Protein AF-A0A7S2PSX0-F1 (afdb_monomer_lite)

Organism: NCBI:txid267567

pLDDT: mean 71.39, std 19.43, range [39.91, 98.0]

Secondary structure (DSSP, 8-state):
---GGGTTTTB-TTSPBPPHHHHHHHHHHHTB-TTT--B-EEE--STT-PEEEP-BTTTEETTEETTT-HHHHHHHHHHHTTTTT---------------------------------------------------STTS-S--TTSHHHHHHHHHHHHHHHHT------S--------------HHHHHHHHHHT-TT--HHHHHHHHHH-TTGGGG-TTSTT-

Sequence (225 aa):
MVNMDSVGADIDASGKVLSKEELILRRERAGRCVTCGVKCYEKTFTLFNKRVPLTVPGQVLNGICLRCHPEEQLAASVTTELSDSSNNTSTRSISVGKMMAQKLKFSKKKSETAPCSEESDEPRGSSSSITDHSTSYLRRMTPRPSSLTEDLKDAANIMQRLENYQIDDEHHSKCTDEVNDTAISTSEKDALQALNQQDLSYADIVNIMAKNPQLAVMNEGLYAL

Foldseek 3Di:
DPPPVPPPLQADPVRDGDDLVRQQVVLVVQLADSPPRHRQWDQDPDPVRDTFGDDDPPAYHRSRGCVVVVVVVVVVVVVVVVPPPDDDDDDDDDDDDDDDDDDDDDDDDDDDDDDDDDDDDDDDDDDDDDDPPDPPPPPPPDPDCVCVVVVVVVVVVVVVVVVVPPDPPDDDDDDDDDPPPVPQDPLNVVLVVVVPDPPDDPVNVVVSCVVPVVVVPPVPVVVPD

Structure (mmCIF, N/CA/C/O backbone):
data_AF-A0A7S2PSX0-F1
#
_entry.id   AF-A0A7S2PSX0-F1
#
loop_
_atom_site.group_PDB
_atom_site.id
_atom_site.type_symbol
_atom_site.label_atom_id
_atom_site.label_alt_id
_atom_site.label_comp_id
_atom_site.label_asym_id
_atom_site.label_entity_id
_atom_site.label_seq_id
_atom_site.pdbx_PDB_ins_code
_atom_site.Cartn_x
_atom_site.Cartn_y
_atom_site.Cartn_z
_atom_site.occupancy
_atom_site.B_iso_or_equiv
_atom_site.auth_seq_id
_atom_site.auth_comp_id
_atom_site.auth_asym_id
_atom_site.auth_atom_id
_atom_site.pdbx_PDB_model_num
ATOM 1 N N . MET A 1 1 ? -17.832 -19.394 6.877 1.00 45.00 1 MET A N 1
ATOM 2 C CA . MET A 1 1 ? -17.324 -19.263 5.494 1.00 45.00 1 MET A CA 1
ATOM 3 C C . MET A 1 1 ? -15.906 -18.735 5.572 1.00 45.00 1 MET A C 1
ATOM 5 O O . MET A 1 1 ? -15.704 -17.665 6.130 1.00 45.00 1 MET A O 1
ATOM 9 N N . VAL A 1 2 ? -14.930 -19.521 5.126 1.00 45.62 2 VAL A N 1
ATOM 10 C CA . VAL A 1 2 ? -13.530 -19.089 5.039 1.00 45.62 2 VAL A CA 1
ATOM 11 C C . VAL A 1 2 ? -13.379 -18.458 3.656 1.00 45.62 2 VAL A C 1
ATOM 13 O O . VAL A 1 2 ? -13.609 -19.146 2.666 1.00 45.62 2 VAL A O 1
ATOM 16 N N . ASN A 1 3 ? -13.087 -17.158 3.571 1.00 53.50 3 ASN A N 1
ATOM 17 C CA . ASN A 1 3 ? -12.838 -16.513 2.278 1.00 53.50 3 ASN A CA 1
ATOM 18 C C . ASN A 1 3 ? -11.572 -17.130 1.667 1.00 53.50 3 ASN A C 1
ATOM 20 O O . ASN A 1 3 ? -10.477 -16.927 2.192 1.00 53.50 3 ASN A O 1
ATOM 24 N N . MET A 1 4 ? -11.723 -17.892 0.578 1.00 58.28 4 MET A N 1
ATOM 25 C CA . MET A 1 4 ? -10.597 -18.476 -0.167 1.00 58.28 4 MET A CA 1
ATOM 26 C C . MET A 1 4 ? -9.804 -17.428 -0.970 1.00 58.28 4 MET A C 1
ATOM 28 O O . MET A 1 4 ? -8.716 -17.733 -1.449 1.00 58.28 4 MET A O 1
ATOM 32 N N . ASP A 1 5 ? -10.278 -16.181 -1.043 1.00 59.59 5 ASP A N 1
ATOM 33 C CA . ASP A 1 5 ? -9.667 -15.102 -1.839 1.00 59.59 5 ASP A CA 1
ATOM 34 C C . ASP A 1 5 ? -8.301 -14.610 -1.317 1.00 59.59 5 ASP A C 1
ATOM 36 O O . ASP A 1 5 ? -7.635 -13.807 -1.969 1.00 59.59 5 ASP A O 1
ATOM 40 N N . SER A 1 6 ? -7.854 -15.075 -0.145 1.00 61.03 6 SER A N 1
ATOM 41 C CA . SER A 1 6 ? -6.617 -14.588 0.488 1.00 61.03 6 SER A CA 1
ATOM 42 C C . SER A 1 6 ? -5.387 -15.474 0.271 1.00 61.03 6 SER A C 1
ATOM 44 O O . SER A 1 6 ? -4.282 -15.033 0.577 1.00 61.03 6 SER A O 1
ATOM 46 N N . VAL A 1 7 ? -5.530 -16.693 -0.261 1.00 60.41 7 VAL A N 1
ATOM 47 C CA . VAL A 1 7 ? -4.406 -17.655 -0.343 1.00 60.41 7 VAL A CA 1
ATOM 48 C C . VAL A 1 7 ? -3.372 -17.266 -1.416 1.00 60.41 7 VAL A C 1
ATOM 50 O O . VAL A 1 7 ? -2.227 -17.697 -1.359 1.00 60.41 7 VAL A O 1
ATOM 53 N N . GLY A 1 8 ? -3.722 -16.386 -2.358 1.00 69.06 8 GLY A N 1
ATOM 54 C CA . GLY A 1 8 ? -2.817 -15.945 -3.431 1.00 69.06 8 GLY A CA 1
ATOM 55 C C . GLY A 1 8 ? -1.971 -14.700 -3.133 1.00 69.06 8 GLY A C 1
ATOM 56 O O . GLY A 1 8 ? -1.205 -14.280 -3.993 1.00 69.06 8 GLY A O 1
ATOM 57 N N . ALA A 1 9 ? -2.111 -14.060 -1.967 1.00 72.69 9 ALA A N 1
ATOM 58 C CA . ALA A 1 9 ? -1.483 -12.752 -1.727 1.00 72.69 9 ALA A CA 1
ATOM 59 C C . ALA A 1 9 ? 0.006 -12.817 -1.331 1.00 72.69 9 ALA A C 1
ATOM 61 O O . ALA A 1 9 ? 0.696 -11.797 -1.405 1.00 72.69 9 ALA A O 1
ATOM 62 N N . ASP A 1 10 ? 0.485 -13.993 -0.924 1.00 83.62 10 ASP A N 1
ATOM 63 C CA . ASP A 1 10 ? 1.817 -14.179 -0.332 1.00 83.62 10 ASP A CA 1
ATOM 64 C C . ASP A 1 10 ? 2.859 -14.696 -1.349 1.00 83.62 10 ASP A C 1
ATOM 66 O O . ASP A 1 10 ? 4.012 -14.954 -0.998 1.00 83.62 10 ASP A O 1
ATOM 70 N N . ILE A 1 11 ? 2.461 -14.820 -2.619 1.00 90.81 11 ILE A N 1
ATOM 71 C CA . ILE A 1 11 ? 3.310 -15.264 -3.724 1.00 90.81 11 ILE A CA 1
ATOM 72 C C . ILE A 1 11 ? 3.620 -14.059 -4.624 1.00 90.81 11 ILE A C 1
ATOM 74 O O . ILE A 1 11 ? 2.752 -13.230 -4.926 1.00 90.81 11 ILE A O 1
ATOM 78 N N . ASP A 1 12 ? 4.881 -13.899 -5.013 1.00 90.06 12 ASP A N 1
ATOM 79 C CA . ASP A 1 12 ? 5.276 -12.881 -5.983 1.00 90.06 12 ASP A CA 1
ATOM 80 C C . ASP A 1 12 ? 4.903 -13.272 -7.428 1.00 90.06 12 ASP A C 1
ATOM 82 O O . ASP A 1 12 ? 4.378 -14.351 -7.696 1.00 90.06 12 ASP A O 1
ATOM 86 N N . ALA A 1 13 ? 5.159 -12.378 -8.388 1.00 89.44 13 ALA A N 1
ATOM 87 C CA . ALA A 1 13 ? 4.869 -12.650 -9.800 1.00 89.44 13 ALA A CA 1
ATOM 88 C C . ALA A 1 13 ? 5.692 -13.821 -10.378 1.00 89.44 13 ALA A C 1
ATOM 90 O O . ALA A 1 13 ? 5.350 -14.335 -11.438 1.00 89.44 13 ALA A O 1
ATOM 91 N N . SER A 1 14 ? 6.758 -14.245 -9.692 1.00 91.25 14 SER A N 1
ATOM 92 C CA . SER A 1 14 ? 7.608 -15.370 -10.088 1.00 91.25 14 SER A CA 1
ATOM 93 C C . SER A 1 14 ? 7.157 -16.710 -9.498 1.00 91.25 14 SER A C 1
ATOM 95 O O . SER A 1 14 ? 7.757 -17.742 -9.788 1.00 91.25 14 SER A O 1
ATOM 97 N N . GLY A 1 15 ? 6.101 -16.720 -8.677 1.00 92.19 15 GLY A N 1
ATOM 98 C CA . GLY A 1 15 ? 5.662 -17.927 -7.982 1.00 92.19 15 GLY A CA 1
ATOM 99 C C . GLY A 1 15 ? 6.438 -18.208 -6.690 1.00 92.19 15 GLY A C 1
ATOM 100 O O . GLY A 1 15 ? 6.247 -19.262 -6.082 1.00 92.19 15 GLY A O 1
ATOM 101 N N . LYS A 1 16 ? 7.307 -17.293 -6.246 1.00 94.69 16 LYS A N 1
ATOM 102 C CA . LYS A 1 16 ? 8.103 -17.447 -5.028 1.00 94.69 16 LYS A CA 1
ATOM 103 C C . LYS A 1 16 ? 7.327 -16.941 -3.812 1.00 94.69 16 LYS A C 1
ATOM 105 O O . LYS A 1 16 ? 6.677 -15.896 -3.855 1.00 94.69 16 LYS A O 1
ATOM 110 N N . VAL A 1 17 ? 7.420 -17.685 -2.711 1.00 94.25 17 VAL A N 1
ATOM 111 C CA . VAL A 1 17 ? 6.881 -17.274 -1.407 1.00 94.25 17 VAL A CA 1
ATOM 112 C C . VAL A 1 17 ? 7.724 -16.118 -0.868 1.00 94.25 17 VAL A C 1
ATOM 114 O O . VAL A 1 17 ? 8.947 -16.241 -0.764 1.00 94.25 17 VAL A O 1
ATOM 117 N N . LEU A 1 18 ? 7.072 -14.999 -0.552 1.00 94.31 18 LEU A N 1
ATOM 118 C CA . LEU A 1 18 ? 7.724 -13.803 -0.012 1.00 94.31 18 LEU A CA 1
ATOM 119 C C . LEU A 1 18 ? 8.310 -14.066 1.379 1.00 94.31 18 LEU A C 1
ATOM 121 O O . LEU A 1 18 ? 7.752 -14.838 2.164 1.00 94.31 18 LEU A O 1
ATOM 125 N N . SER A 1 19 ? 9.402 -13.375 1.716 1.00 95.94 19 SER A N 1
ATOM 126 C CA . SER A 1 19 ? 9.871 -13.355 3.104 1.00 95.94 19 SER A CA 1
ATOM 127 C C . SER A 1 19 ? 8.853 -12.652 4.011 1.00 95.94 19 SER A C 1
ATOM 129 O O . SER A 1 19 ? 7.990 -11.891 3.557 1.00 95.94 19 SER A O 1
ATOM 131 N N . LYS A 1 20 ? 8.944 -12.891 5.323 1.00 94.56 20 LYS A N 1
ATOM 132 C CA . LYS A 1 20 ? 8.035 -12.278 6.302 1.00 94.56 20 LYS A CA 1
ATOM 133 C C . LYS A 1 20 ? 8.105 -10.749 6.238 1.00 94.56 20 LYS A C 1
ATOM 135 O O . LYS A 1 20 ? 7.074 -10.081 6.279 1.00 94.56 20 LYS A O 1
ATOM 140 N N . GLU A 1 21 ? 9.306 -10.202 6.103 1.00 96.94 21 GLU A N 1
ATOM 141 C CA . GLU A 1 21 ? 9.572 -8.766 6.046 1.00 96.94 21 GLU A CA 1
ATOM 142 C C . GLU A 1 21 ? 9.024 -8.150 4.750 1.00 96.94 21 GLU A C 1
ATOM 144 O O . GLU A 1 21 ? 8.355 -7.114 4.779 1.00 96.94 21 GLU A O 1
ATOM 149 N N . GLU A 1 22 ? 9.231 -8.816 3.610 1.00 96.00 22 GLU A N 1
ATOM 150 C CA . GLU A 1 22 ? 8.678 -8.394 2.317 1.00 96.00 22 GLU A CA 1
ATOM 151 C C . GLU A 1 22 ? 7.151 -8.386 2.335 1.00 96.00 22 GLU A C 1
ATOM 153 O O . GLU A 1 22 ? 6.514 -7.462 1.816 1.00 96.00 22 GLU A O 1
ATOM 158 N N . LEU A 1 23 ? 6.555 -9.397 2.968 1.00 95.19 23 LEU A N 1
ATOM 159 C CA . LEU A 1 23 ? 5.115 -9.523 3.088 1.00 95.19 23 LEU A CA 1
ATOM 160 C C . LEU A 1 23 ? 4.509 -8.395 3.931 1.00 95.19 23 LEU A C 1
ATOM 162 O O . LEU A 1 23 ? 3.492 -7.818 3.533 1.00 95.19 23 LEU A O 1
ATOM 166 N N . ILE A 1 24 ? 5.144 -8.041 5.053 1.00 95.88 24 ILE A N 1
ATOM 167 C CA . ILE A 1 24 ? 4.737 -6.908 5.897 1.00 95.88 24 ILE A CA 1
ATOM 168 C C . ILE A 1 24 ? 4.763 -5.617 5.076 1.00 95.88 24 ILE A C 1
ATOM 170 O O . ILE A 1 24 ? 3.729 -4.960 4.939 1.00 95.88 24 ILE A O 1
ATOM 174 N N . LEU A 1 25 ? 5.890 -5.309 4.428 1.00 96.12 25 LEU A N 1
ATOM 175 C CA . LEU A 1 25 ? 6.039 -4.097 3.615 1.00 96.12 25 LEU A CA 1
ATOM 176 C C . LEU A 1 25 ? 5.039 -4.041 2.454 1.00 96.12 25 LEU A C 1
ATOM 178 O O . LEU A 1 25 ? 4.550 -2.966 2.091 1.00 96.12 25 LEU A O 1
ATOM 182 N N . ARG A 1 26 ? 4.729 -5.188 1.842 1.00 95.00 26 ARG A N 1
ATOM 183 C CA . ARG A 1 26 ? 3.739 -5.282 0.765 1.00 95.00 26 ARG A CA 1
ATOM 184 C C . ARG A 1 26 ? 2.328 -5.015 1.285 1.00 95.00 26 ARG A C 1
ATOM 186 O O . ARG A 1 26 ? 1.588 -4.261 0.649 1.00 95.00 26 ARG A O 1
ATOM 193 N N . ARG A 1 27 ? 1.958 -5.583 2.437 1.00 95.62 27 ARG A N 1
ATOM 194 C CA . ARG A 1 27 ? 0.656 -5.352 3.087 1.00 95.62 27 ARG A CA 1
ATOM 195 C C . ARG A 1 27 ? 0.507 -3.895 3.514 1.00 95.62 27 ARG A C 1
ATOM 197 O O . ARG A 1 27 ? -0.500 -3.275 3.172 1.00 95.62 27 ARG A O 1
ATOM 204 N N . GLU A 1 28 ? 1.536 -3.308 4.116 1.00 95.62 28 GLU A N 1
ATOM 205 C CA . GLU A 1 28 ? 1.567 -1.886 4.462 1.00 95.62 28 GLU A CA 1
ATOM 206 C C . GLU A 1 28 ? 1.407 -1.003 3.225 1.00 95.62 28 GLU A C 1
ATOM 208 O O . GLU A 1 28 ? 0.557 -0.114 3.207 1.00 95.62 28 GLU A O 1
ATOM 213 N N . ARG A 1 29 ? 2.153 -1.264 2.142 1.00 94.44 29 ARG A N 1
ATOM 214 C CA . ARG A 1 29 ? 2.025 -0.518 0.875 1.00 94.44 29 ARG A CA 1
ATOM 215 C C . ARG A 1 29 ? 0.653 -0.657 0.222 1.00 94.44 29 ARG A C 1
ATOM 217 O O . ARG A 1 29 ? 0.195 0.269 -0.456 1.00 94.44 29 ARG A O 1
ATOM 224 N N . ALA A 1 30 ? 0.001 -1.797 0.405 1.00 93.81 30 ALA A N 1
ATOM 225 C CA . ALA A 1 30 ? -1.348 -2.052 -0.080 1.00 93.81 30 ALA A CA 1
ATOM 226 C C . ALA A 1 30 ? -2.443 -1.457 0.822 1.00 93.81 30 ALA A C 1
ATOM 228 O O . ALA A 1 30 ? -3.596 -1.431 0.401 1.00 93.81 30 ALA A O 1
ATOM 229 N N . GLY A 1 31 ? -2.107 -0.973 2.024 1.00 96.25 31 GLY A N 1
ATOM 230 C CA . GLY A 1 31 ? -3.097 -0.502 2.992 1.00 96.25 31 GLY A CA 1
ATOM 231 C C . GLY A 1 31 ? -3.863 -1.644 3.665 1.00 96.25 31 GLY A C 1
ATOM 232 O O . GLY A 1 31 ? -5.057 -1.517 3.925 1.00 96.25 31 GLY A O 1
ATOM 233 N N . ARG A 1 32 ? -3.208 -2.783 3.902 1.00 96.31 32 ARG A N 1
ATOM 234 C CA . ARG A 1 32 ? -3.779 -3.972 4.548 1.00 96.31 32 ARG A CA 1
ATOM 235 C C . ARG A 1 32 ? -3.161 -4.191 5.929 1.00 96.31 32 ARG A C 1
ATOM 237 O O . ARG A 1 32 ? -2.017 -3.816 6.160 1.00 96.31 32 ARG A O 1
ATOM 244 N N . CYS A 1 33 ? -3.903 -4.839 6.822 1.00 96.94 33 CYS A N 1
ATOM 245 C CA . CYS A 1 33 ? -3.408 -5.269 8.126 1.00 96.94 33 CYS A CA 1
ATOM 246 C C . CYS A 1 33 ? -2.203 -6.205 7.957 1.00 96.94 33 CYS A C 1
ATOM 248 O O . CYS A 1 33 ? -2.275 -7.183 7.209 1.00 96.94 33 CYS A O 1
ATOM 250 N N . VAL A 1 34 ? -1.118 -5.933 8.681 1.00 96.12 34 VAL A N 1
ATOM 251 C CA . VAL A 1 34 ? 0.122 -6.723 8.621 1.00 96.12 34 VAL A CA 1
ATOM 252 C C . VAL A 1 34 ? -0.093 -8.177 9.049 1.00 96.12 34 VAL A C 1
ATOM 254 O O . VAL A 1 34 ? 0.463 -9.088 8.437 1.00 96.12 34 VAL A O 1
ATOM 257 N N . THR A 1 35 ? -0.979 -8.406 10.020 1.00 95.75 35 THR A N 1
ATOM 258 C CA . THR A 1 35 ? -1.230 -9.723 10.618 1.00 95.75 35 THR A CA 1
ATOM 259 C C . THR A 1 35 ? -2.191 -10.568 9.782 1.00 95.75 35 THR A C 1
ATOM 261 O O . THR A 1 35 ? -1.843 -11.674 9.377 1.00 95.75 35 THR A O 1
ATOM 264 N N . CYS A 1 36 ? -3.392 -10.056 9.487 1.00 94.38 36 CYS A N 1
ATOM 265 C CA . CYS A 1 36 ? -4.454 -10.838 8.832 1.00 94.38 36 CYS A CA 1
ATOM 266 C C . CYS A 1 36 ? -4.748 -10.448 7.375 1.00 94.38 36 CYS A C 1
ATOM 268 O O . CYS A 1 36 ? -5.560 -11.101 6.726 1.00 94.38 36 CYS A O 1
ATOM 270 N N . GLY A 1 37 ? -4.142 -9.377 6.851 1.00 94.12 37 GLY A N 1
ATOM 271 C CA . GLY A 1 37 ? -4.317 -8.959 5.456 1.00 94.12 37 GLY A CA 1
ATOM 272 C C . GLY A 1 37 ? -5.644 -8.262 5.116 1.00 94.12 37 GLY A C 1
ATOM 273 O O . GLY A 1 37 ? -5.844 -7.909 3.954 1.00 94.12 37 GLY A O 1
ATOM 274 N N . VAL A 1 38 ? -6.539 -8.022 6.084 1.00 95.50 38 VAL A N 1
ATOM 275 C CA . VAL A 1 38 ? -7.786 -7.254 5.872 1.00 95.50 38 VAL A CA 1
ATOM 276 C C . VAL A 1 38 ? -7.462 -5.832 5.390 1.00 95.50 38 VAL A C 1
ATOM 278 O O . VAL A 1 38 ? -6.505 -5.223 5.865 1.00 95.50 38 VAL A O 1
ATOM 281 N N . LYS A 1 39 ? -8.231 -5.295 4.433 1.00 96.75 39 LYS A N 1
ATOM 282 C CA . LYS A 1 39 ? -8.038 -3.937 3.891 1.00 96.75 39 LYS A CA 1
ATOM 283 C C . LYS A 1 39 ? -8.387 -2.894 4.961 1.00 96.75 39 LYS A C 1
ATOM 285 O O . LYS A 1 39 ? -9.539 -2.796 5.366 1.00 96.75 39 LYS A O 1
ATOM 290 N N . CYS A 1 40 ? -7.393 -2.122 5.389 1.00 98.00 40 CYS A N 1
ATOM 291 C CA . CYS A 1 40 ? -7.517 -1.088 6.417 1.00 98.00 40 CYS A CA 1
ATOM 292 C C . CYS A 1 40 ? -7.546 0.331 5.837 1.00 98.00 40 CYS A C 1
ATOM 294 O O . CYS A 1 40 ? -8.130 1.233 6.427 1.00 98.00 40 CYS A O 1
ATOM 296 N N . TYR A 1 41 ? -6.920 0.537 4.681 1.00 98.00 41 TYR A N 1
ATOM 297 C CA . TYR A 1 41 ? -6.831 1.835 4.027 1.00 98.00 41 TYR A CA 1
ATOM 298 C C . TYR A 1 41 ? -7.275 1.736 2.572 1.00 98.00 41 TYR A C 1
ATOM 300 O O . TYR A 1 41 ? -7.065 0.727 1.893 1.00 98.00 41 TYR A O 1
ATOM 308 N N . GLU A 1 42 ? -7.844 2.826 2.077 1.00 96.50 42 GLU A N 1
ATOM 309 C CA . GLU A 1 42 ? -8.173 3.010 0.673 1.00 96.50 42 GLU A CA 1
ATOM 310 C C . GLU A 1 42 ? -7.196 3.986 0.026 1.00 96.50 42 GLU A C 1
ATOM 312 O O . GLU A 1 42 ? -6.896 5.051 0.570 1.00 96.50 42 GLU A O 1
ATOM 317 N N . LYS A 1 43 ? -6.666 3.611 -1.141 1.00 93.56 43 LYS A N 1
ATOM 318 C CA . LYS A 1 43 ? -5.857 4.515 -1.957 1.00 93.56 43 LYS A CA 1
ATOM 319 C C . LYS A 1 43 ? -6.808 5.402 -2.741 1.00 93.56 43 LYS A C 1
ATOM 321 O O . LYS A 1 43 ? -7.580 4.901 -3.552 1.00 93.56 43 LYS A O 1
ATOM 326 N N . THR A 1 44 ? -6.740 6.705 -2.508 1.00 92.44 44 THR A N 1
ATOM 327 C CA . THR A 1 44 ? -7.451 7.660 -3.360 1.00 92.44 44 THR A CA 1
ATOM 328 C C . THR A 1 44 ? -6.641 7.891 -4.630 1.00 92.44 44 THR A C 1
ATOM 330 O O . THR A 1 44 ? -5.429 8.092 -4.551 1.00 92.44 44 THR A O 1
ATOM 333 N N . PHE A 1 45 ? -7.296 7.881 -5.795 1.00 85.44 45 PHE A N 1
ATOM 334 C CA . PHE A 1 45 ? -6.685 8.202 -7.095 1.00 85.44 45 PHE A CA 1
ATOM 335 C C . PHE A 1 45 ? -6.472 9.720 -7.245 1.00 85.44 45 PHE A C 1
ATOM 337 O O . PHE A 1 45 ? -6.875 10.349 -8.215 1.00 85.44 45 PHE A O 1
ATOM 344 N N . THR A 1 46 ? -5.917 10.349 -6.214 1.00 86.38 46 THR A N 1
ATOM 345 C CA . THR A 1 46 ? -5.546 11.763 -6.241 1.00 86.38 46 THR A CA 1
ATOM 346 C C . THR A 1 46 ? -4.053 11.878 -6.517 1.00 86.38 46 THR A C 1
ATOM 348 O O . THR A 1 46 ? -3.291 10.973 -6.176 1.00 86.38 46 THR A O 1
ATOM 351 N N . LEU A 1 47 ? -3.626 13.016 -7.076 1.00 79.56 47 LEU A N 1
ATOM 352 C CA . LEU A 1 47 ? -2.224 13.324 -7.416 1.00 79.56 47 LEU A CA 1
ATOM 353 C C . LEU A 1 47 ? -1.230 13.083 -6.259 1.00 79.56 47 LEU A C 1
ATOM 355 O O . LEU A 1 47 ? -0.041 12.909 -6.483 1.00 79.56 47 LEU A O 1
ATOM 359 N N . PHE A 1 48 ? -1.713 13.027 -5.015 1.00 85.38 48 PHE A N 1
ATOM 360 C CA . PHE A 1 48 ? -0.894 12.915 -3.809 1.00 85.38 48 PHE A CA 1
ATOM 361 C C . PHE A 1 48 ? -0.850 11.512 -3.186 1.00 85.38 48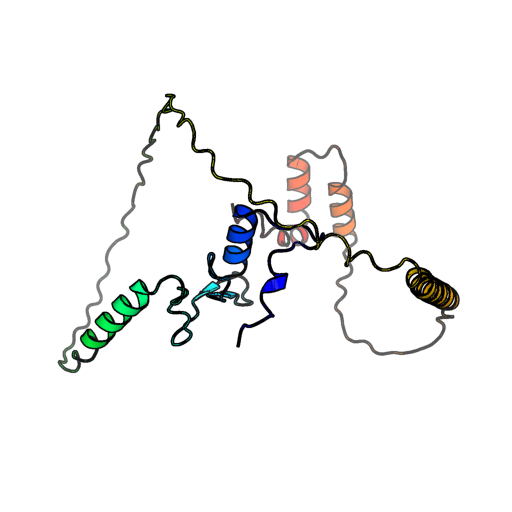 PHE A C 1
ATOM 363 O O . PHE A 1 48 ? -0.353 11.382 -2.068 1.00 85.38 48 PHE A O 1
ATOM 370 N N . ASN A 1 49 ? -1.395 10.473 -3.840 1.00 87.00 49 ASN A N 1
ATOM 371 C CA . ASN A 1 49 ? -1.403 9.092 -3.324 1.00 87.00 49 ASN A CA 1
ATOM 372 C C . ASN A 1 49 ? -1.831 8.990 -1.843 1.00 87.00 49 ASN A C 1
ATOM 374 O O . ASN A 1 49 ? -1.302 8.188 -1.064 1.00 87.00 49 ASN A O 1
ATOM 378 N N . LYS A 1 50 ? -2.794 9.824 -1.427 1.00 93.44 50 LYS A N 1
ATOM 379 C CA . LYS A 1 50 ? -3.250 9.863 -0.036 1.00 93.44 50 LYS A CA 1
ATOM 380 C C . LYS A 1 50 ? -4.009 8.581 0.294 1.00 93.44 50 LYS A C 1
ATOM 382 O O . LYS A 1 50 ? -4.865 8.124 -0.471 1.00 93.44 50 LYS A O 1
ATOM 387 N N . ARG A 1 51 ? -3.699 8.016 1.460 1.00 96.06 51 ARG A N 1
ATOM 388 C CA . ARG A 1 51 ? -4.408 6.866 2.025 1.00 96.06 51 ARG A CA 1
ATOM 389 C C . ARG A 1 51 ? -5.477 7.361 2.980 1.00 96.06 51 ARG A C 1
ATOM 391 O O . ARG A 1 51 ? -5.170 8.115 3.898 1.00 96.06 51 ARG A O 1
ATOM 398 N N . VAL A 1 52 ? -6.709 6.925 2.764 1.00 96.75 52 VAL A N 1
ATOM 399 C CA . VAL A 1 52 ? -7.837 7.244 3.639 1.00 96.75 52 VAL A CA 1
ATOM 400 C C . VAL A 1 52 ? -8.071 6.050 4.566 1.00 96.75 52 VAL A C 1
ATOM 402 O O . VAL A 1 52 ? -8.176 4.924 4.067 1.00 96.75 52 VAL A O 1
ATOM 405 N N . PRO A 1 53 ? -8.093 6.247 5.896 1.00 97.88 53 PRO A N 1
ATOM 406 C CA . PRO A 1 53 ? -8.416 5.176 6.830 1.00 97.88 53 PRO A CA 1
ATOM 407 C C . PRO A 1 53 ? -9.859 4.710 6.617 1.00 97.88 53 PRO A C 1
ATOM 409 O O . PRO A 1 53 ? -10.768 5.529 6.500 1.00 97.88 53 PRO A O 1
ATOM 412 N N . LEU A 1 54 ? -10.068 3.396 6.565 1.00 97.62 54 LEU A N 1
ATOM 413 C CA . LEU A 1 54 ? -11.401 2.812 6.451 1.00 97.62 54 LEU A CA 1
ATOM 414 C C . LEU A 1 54 ? -12.010 2.571 7.832 1.00 97.62 54 LEU A C 1
ATOM 416 O O . LEU A 1 54 ? -11.312 2.208 8.781 1.00 97.62 54 LEU A O 1
ATOM 420 N N . THR A 1 55 ? -13.332 2.698 7.903 1.00 97.56 55 THR A N 1
ATOM 421 C CA . THR A 1 55 ? -14.135 2.291 9.057 1.00 97.56 55 THR A CA 1
ATOM 422 C C . THR A 1 55 ? -15.228 1.351 8.568 1.00 97.56 55 THR A C 1
ATOM 424 O O . THR A 1 55 ? -16.163 1.760 7.885 1.00 97.56 55 THR A O 1
ATOM 427 N N . VAL A 1 56 ? -15.074 0.068 8.885 1.00 96.12 56 VAL A N 1
ATOM 428 C CA . VAL A 1 56 ? -16.003 -1.014 8.559 1.00 96.12 56 VAL A CA 1
ATOM 429 C C . VAL A 1 56 ? -16.507 -1.605 9.878 1.00 96.12 56 VAL A C 1
ATOM 431 O O . VAL A 1 56 ? -15.702 -2.168 10.628 1.00 96.12 56 VAL A O 1
ATOM 434 N N . PRO A 1 57 ? -17.813 -1.513 10.182 1.00 94.69 57 PRO A N 1
ATOM 435 C CA . PRO A 1 57 ? -18.352 -1.915 11.478 1.00 94.69 57 PRO A CA 1
ATOM 436 C C . PRO A 1 57 ? -18.000 -3.372 11.805 1.00 94.69 57 PRO A C 1
ATOM 438 O O . PRO A 1 57 ? -18.216 -4.280 11.002 1.00 94.69 57 PRO A O 1
ATOM 441 N N . GLY A 1 58 ? -17.406 -3.582 12.983 1.00 94.00 58 GLY A N 1
ATOM 442 C CA . GLY A 1 58 ? -16.976 -4.899 13.464 1.00 94.00 58 GLY A CA 1
ATOM 443 C C . GLY A 1 58 ? -15.738 -5.492 12.775 1.00 94.00 58 GLY A C 1
ATOM 444 O O . GLY A 1 58 ? -15.374 -6.627 13.077 1.00 94.00 58 GLY A O 1
ATOM 445 N N . GLN A 1 59 ? -15.080 -4.772 11.857 1.00 96.06 59 GLN A N 1
ATOM 446 C CA . GLN A 1 59 ? -13.869 -5.257 11.177 1.00 96.06 59 GLN A CA 1
ATOM 447 C C . GLN A 1 59 ? -12.699 -4.278 11.247 1.00 96.06 59 GLN A C 1
ATOM 449 O O . GLN A 1 59 ? -11.592 -4.690 11.588 1.00 96.06 59 GLN A O 1
ATOM 454 N N . VAL A 1 60 ? -12.924 -3.006 10.916 1.00 97.50 60 VAL A N 1
ATOM 455 C CA . VAL A 1 60 ? -11.879 -1.978 10.852 1.00 97.50 60 VAL A CA 1
ATOM 456 C C . VAL A 1 60 ? -12.416 -0.683 11.451 1.00 97.50 60 VAL A C 1
ATOM 458 O O . VAL A 1 60 ? -13.526 -0.280 11.123 1.00 97.50 60 VAL A O 1
ATOM 461 N N . LEU A 1 61 ? -11.648 -0.004 12.294 1.00 96.88 61 LEU A N 1
ATOM 462 C CA . LEU A 1 61 ? -12.003 1.302 12.844 1.00 96.88 61 LEU A CA 1
ATOM 463 C C . LEU A 1 61 ? -10.857 2.280 12.604 1.00 96.88 61 LEU A C 1
ATOM 465 O O . LEU A 1 61 ? -9.754 2.053 13.089 1.00 96.88 61 LEU A O 1
ATOM 469 N N . ASN A 1 62 ? -11.101 3.353 11.847 1.00 96.25 62 ASN A N 1
ATOM 470 C CA . ASN A 1 62 ? -10.103 4.386 11.547 1.00 96.25 62 ASN A CA 1
ATOM 471 C C . ASN A 1 62 ? -8.765 3.820 11.026 1.00 96.25 62 ASN A C 1
ATOM 473 O O . ASN A 1 62 ? -7.687 4.305 11.362 1.00 96.25 62 ASN A O 1
ATOM 477 N N . GLY A 1 63 ? -8.828 2.789 10.179 1.00 97.12 63 GLY A N 1
ATOM 478 C CA . GLY A 1 63 ? -7.646 2.122 9.627 1.00 97.12 63 GLY A CA 1
ATOM 479 C C . GLY A 1 63 ? -7.008 1.059 10.527 1.00 97.12 63 GLY A C 1
ATOM 480 O O . GLY A 1 63 ? -6.011 0.452 10.139 1.00 97.12 63 GLY A O 1
ATOM 481 N N . ILE A 1 64 ? -7.588 0.770 11.689 1.00 97.25 64 ILE A N 1
ATOM 482 C CA . ILE A 1 64 ? -7.123 -0.275 12.604 1.00 97.25 64 ILE A CA 1
ATOM 483 C C . ILE A 1 64 ? -7.994 -1.520 12.443 1.00 97.25 64 ILE A C 1
ATOM 485 O O . ILE A 1 64 ? -9.217 -1.443 12.506 1.00 97.25 64 ILE A O 1
ATOM 489 N N . CYS A 1 65 ? -7.382 -2.690 12.252 1.00 97.81 65 CYS A N 1
ATOM 490 C CA . CYS A 1 65 ? -8.113 -3.955 12.162 1.00 97.81 65 CYS A CA 1
ATOM 491 C C . CYS A 1 65 ? -8.546 -4.454 13.550 1.00 97.81 65 CYS A C 1
ATOM 493 O O . CYS A 1 65 ? -7.707 -4.903 14.330 1.00 97.81 65 CYS A O 1
ATOM 495 N N . LEU A 1 66 ? -9.854 -4.483 13.816 1.00 96.81 66 LEU A N 1
ATOM 496 C CA . LEU A 1 66 ? -10.432 -4.887 15.105 1.00 96.81 66 LEU A CA 1
ATOM 497 C C . LEU A 1 66 ? -10.274 -6.385 15.408 1.00 96.81 66 LEU A C 1
ATOM 499 O O . LEU A 1 66 ? -10.351 -6.796 16.559 1.00 96.81 66 LEU A O 1
ATOM 503 N N . ARG A 1 67 ? -10.026 -7.224 14.391 1.00 95.88 67 ARG A N 1
ATOM 504 C CA . ARG A 1 67 ? -9.738 -8.656 14.607 1.00 95.88 67 ARG A CA 1
ATOM 505 C C . ARG A 1 67 ? -8.353 -8.899 15.200 1.00 95.88 67 ARG A C 1
ATOM 507 O O . ARG A 1 67 ? -8.166 -9.884 15.902 1.00 95.88 67 ARG A O 1
ATOM 514 N N . CYS A 1 68 ? -7.383 -8.054 14.853 1.00 97.06 68 CYS A N 1
ATOM 515 C CA . CYS A 1 68 ? -6.006 -8.171 15.336 1.00 97.06 68 CYS A CA 1
ATOM 516 C C . CYS A 1 68 ? -5.725 -7.256 16.528 1.00 97.06 68 CYS A C 1
ATOM 518 O O . CYS A 1 68 ? -4.818 -7.561 17.291 1.00 97.06 68 CYS A O 1
ATOM 520 N N . HIS A 1 69 ? -6.510 -6.185 16.671 1.00 96.31 69 HIS A N 1
ATOM 521 C CA . HIS A 1 69 ? -6.417 -5.189 17.736 1.00 96.31 69 HIS A CA 1
ATOM 522 C C . HIS A 1 69 ? -7.781 -5.011 18.426 1.00 96.31 69 HIS A C 1
ATOM 524 O O . HIS A 1 69 ? -8.450 -3.992 18.222 1.00 96.31 69 HIS A O 1
ATOM 530 N N . PRO A 1 70 ? -8.267 -6.018 19.175 1.00 95.44 70 PRO A N 1
ATOM 531 C CA . PRO A 1 70 ? -9.552 -5.935 19.875 1.00 95.44 70 PRO A CA 1
ATOM 532 C C . PRO A 1 70 ? -9.581 -4.855 20.971 1.00 95.44 70 PRO A C 1
ATOM 534 O O . PRO A 1 70 ? -10.648 -4.332 21.289 1.00 95.44 70 PRO A O 1
ATOM 537 N N . GLU A 1 71 ? -8.430 -4.486 21.531 1.00 95.25 71 GLU A N 1
ATOM 538 C CA . GLU A 1 71 ? -8.279 -3.443 22.551 1.00 95.25 71 GLU A CA 1
ATOM 539 C C . GLU A 1 71 ? -8.782 -2.066 22.086 1.00 95.25 71 GLU A C 1
ATOM 541 O O . GLU A 1 71 ? -9.382 -1.319 22.862 1.00 95.25 71 GLU A O 1
ATOM 546 N N . GLU A 1 72 ? -8.638 -1.764 20.797 1.00 91.44 72 GLU A N 1
ATOM 547 C CA . GLU A 1 72 ? -9.062 -0.495 20.193 1.00 91.44 72 GLU A CA 1
ATOM 548 C C . GLU A 1 72 ? -10.591 -0.388 20.090 1.00 91.44 72 GLU A C 1
ATOM 550 O O . GLU A 1 72 ? -11.163 0.703 20.139 1.00 91.44 72 GLU A O 1
ATOM 555 N N . GLN A 1 73 ? -11.289 -1.527 20.024 1.00 88.25 73 GLN A N 1
ATOM 556 C CA . GLN A 1 73 ? -12.751 -1.554 20.040 1.00 88.25 73 GLN A CA 1
ATOM 557 C C . GLN A 1 73 ? -13.309 -1.080 21.389 1.00 88.25 73 GLN A C 1
ATOM 559 O O . GLN A 1 73 ? -14.317 -0.372 21.433 1.00 88.25 73 GLN A O 1
ATOM 564 N N . LEU A 1 74 ? -12.640 -1.449 22.486 1.00 88.44 74 LEU A N 1
ATOM 565 C CA . LEU A 1 74 ? -13.027 -1.039 23.835 1.00 88.44 74 LEU A CA 1
ATOM 566 C C . LEU A 1 74 ? -12.809 0.467 24.018 1.00 88.44 74 LEU A C 1
ATOM 568 O O . LEU A 1 74 ? -13.714 1.160 24.482 1.00 88.44 74 LEU A O 1
ATOM 572 N N . ALA A 1 75 ? -11.666 0.994 23.572 1.00 87.25 75 ALA A N 1
ATOM 573 C CA . ALA A 1 75 ? -11.357 2.423 23.651 1.00 87.25 75 ALA A CA 1
ATOM 574 C C . ALA A 1 75 ? -12.358 3.298 22.870 1.00 87.25 75 ALA A C 1
ATOM 576 O O . ALA A 1 75 ? -12.770 4.364 23.338 1.00 87.25 75 ALA A O 1
ATOM 577 N N . ALA A 1 76 ? -12.803 2.825 21.704 1.00 83.62 76 ALA A N 1
ATOM 578 C CA . ALA A 1 76 ? -13.790 3.523 20.887 1.00 83.62 76 ALA A CA 1
ATOM 579 C C . ALA A 1 76 ? -15.165 3.626 21.560 1.00 83.62 76 ALA A C 1
ATOM 581 O O . ALA A 1 76 ? -15.818 4.660 21.471 1.00 83.62 76 ALA A O 1
ATOM 582 N N . SER A 1 77 ? -15.597 2.576 22.267 1.00 82.81 77 SER A N 1
ATOM 583 C CA . SER A 1 77 ? -16.908 2.569 22.929 1.00 82.81 77 SER A CA 1
ATOM 584 C C . SER A 1 77 ? -17.013 3.592 24.069 1.00 82.81 77 SER A C 1
ATOM 586 O O . SER A 1 77 ? -18.065 4.198 24.260 1.00 82.81 77 SER A O 1
ATOM 588 N N . VAL A 1 78 ? -15.902 3.856 24.765 1.00 83.44 78 VAL A N 1
ATOM 589 C CA . VAL A 1 78 ? -15.839 4.782 25.910 1.00 83.44 78 VAL A CA 1
ATOM 590 C C . VAL A 1 78 ? -15.913 6.249 25.476 1.00 83.44 78 VAL A C 1
ATOM 592 O O . VAL A 1 78 ? -16.426 7.094 26.206 1.00 83.44 78 VAL A O 1
ATOM 595 N N . THR A 1 79 ? -15.415 6.580 24.285 1.00 73.06 79 THR A N 1
ATOM 596 C CA . THR A 1 79 ? -15.339 7.975 23.817 1.00 73.06 79 THR A CA 1
ATOM 597 C C . THR A 1 79 ? -16.661 8.497 23.252 1.00 73.06 79 THR A C 1
ATOM 599 O O . THR A 1 79 ? -16.919 9.701 23.314 1.00 73.06 79 THR A O 1
ATOM 602 N N . THR A 1 80 ? -17.542 7.618 22.770 1.00 66.31 80 THR A N 1
ATOM 603 C CA . THR A 1 80 ? -18.858 8.015 22.247 1.00 66.31 80 THR A CA 1
ATOM 604 C C . THR A 1 80 ? -19.805 8.564 23.315 1.00 66.31 80 THR A C 1
ATOM 606 O O . THR A 1 80 ? -20.543 9.502 23.032 1.00 66.31 80 THR A O 1
ATOM 609 N N . GLU A 1 81 ? -19.750 8.080 24.558 1.00 62.62 81 GLU A N 1
ATOM 610 C CA . GLU A 1 81 ? -20.723 8.494 25.586 1.00 62.62 81 GLU A CA 1
ATOM 611 C C . GLU A 1 81 ? -20.436 9.867 26.221 1.00 62.62 81 GLU A C 1
ATOM 613 O O . GLU A 1 81 ? -21.315 10.459 26.845 1.00 62.62 81 GLU A O 1
ATOM 618 N N . LEU A 1 82 ? -19.240 10.432 26.023 1.00 60.94 82 LEU A N 1
ATOM 619 C CA . LEU A 1 82 ? -18.876 11.747 26.573 1.00 60.94 82 LEU A CA 1
ATOM 620 C C . LEU A 1 82 ? -19.168 12.919 25.620 1.00 60.94 82 LEU A C 1
ATOM 622 O O . LEU A 1 82 ? -19.044 14.076 26.019 1.00 60.94 82 LEU A O 1
ATOM 626 N N . SER A 1 83 ? -19.576 12.640 24.378 1.00 59.88 83 SER A N 1
ATOM 627 C CA . SER A 1 83 ? -19.768 13.669 23.343 1.00 59.88 83 SER A CA 1
ATOM 628 C C . SER A 1 83 ? -21.195 14.229 23.287 1.00 59.88 83 SER A C 1
ATOM 630 O O . SER A 1 83 ? -21.383 15.380 22.901 1.00 59.88 83 SER A O 1
ATOM 632 N N . ASP A 1 84 ? -22.198 13.461 23.724 1.00 54.31 84 ASP A N 1
ATOM 633 C CA . ASP A 1 84 ? -23.619 13.808 23.540 1.00 54.31 84 ASP A CA 1
ATOM 634 C C . ASP A 1 84 ? -24.248 14.605 24.702 1.00 54.31 84 ASP A C 1
ATOM 636 O O . ASP A 1 84 ? -25.448 14.877 24.700 1.00 54.31 84 ASP A O 1
ATOM 640 N N . SER A 1 85 ? -23.454 15.054 25.683 1.00 58.09 85 SER A N 1
ATOM 641 C CA . SER A 1 85 ? -23.948 15.858 26.822 1.00 58.09 85 SER A CA 1
ATOM 642 C C . SER A 1 85 ? -23.594 17.354 26.782 1.00 58.09 85 SER A C 1
ATOM 644 O O . SER A 1 85 ? -23.842 18.057 27.756 1.00 58.09 85 SER A O 1
ATOM 646 N N . SER A 1 86 ? -23.052 17.892 25.681 1.00 58.53 86 SER A N 1
ATOM 647 C CA . SER A 1 86 ? -22.764 19.338 25.552 1.00 58.53 86 SER A CA 1
ATOM 648 C C . SER A 1 86 ? -23.654 20.044 24.532 1.00 58.53 86 SER A C 1
ATOM 650 O O . SER A 1 86 ? -23.176 20.684 23.600 1.00 58.53 86 SER A O 1
ATOM 652 N N . ASN A 1 87 ? -24.967 19.988 24.754 1.00 63.25 87 ASN A N 1
ATOM 653 C CA . ASN A 1 87 ? -25.892 20.941 24.155 1.00 63.25 87 ASN A CA 1
ATOM 654 C C . ASN A 1 87 ? -26.294 21.992 25.197 1.00 63.25 87 ASN A C 1
ATOM 656 O O . ASN A 1 87 ? -26.889 21.669 26.222 1.00 63.25 87 ASN A O 1
ATOM 660 N N . ASN A 1 88 ? -26.045 23.254 24.831 1.00 62.59 88 ASN A N 1
ATOM 661 C CA . ASN A 1 88 ? -26.687 24.482 25.315 1.00 62.59 88 ASN A CA 1
ATOM 662 C C . ASN A 1 88 ? -26.047 25.207 26.511 1.00 62.59 88 ASN A C 1
ATOM 664 O O . ASN A 1 88 ? -26.537 25.113 27.627 1.00 62.59 88 ASN A O 1
ATOM 668 N N . THR A 1 89 ? -25.108 26.118 26.221 1.00 46.62 89 THR A N 1
ATOM 669 C CA . THR A 1 89 ? -25.299 27.536 26.599 1.00 46.62 89 THR A CA 1
ATOM 670 C C . THR A 1 89 ? -24.436 28.475 25.752 1.00 46.62 89 THR A C 1
ATOM 672 O O . THR A 1 89 ? -23.225 28.574 25.903 1.00 46.62 89 THR A O 1
ATOM 675 N N . SER A 1 90 ? -25.121 29.163 24.840 1.00 56.25 90 SER A N 1
ATOM 676 C CA . SER A 1 90 ? -24.905 30.539 24.381 1.00 56.25 90 SER A CA 1
ATOM 677 C C . SER A 1 90 ? -23.918 31.391 25.204 1.00 56.25 90 SER A C 1
ATOM 679 O O . SER A 1 90 ? -24.127 31.592 26.396 1.00 56.25 90 SER A O 1
ATOM 681 N N . THR A 1 91 ? -22.916 32.010 24.567 1.00 51.06 91 THR A N 1
ATOM 682 C CA . THR A 1 91 ? -22.897 33.466 24.281 1.00 51.06 91 THR A CA 1
ATOM 683 C C . THR A 1 91 ? -21.578 33.928 23.630 1.00 51.06 91 THR A C 1
ATOM 685 O O . THR A 1 91 ? -20.484 33.555 24.028 1.00 51.06 91 THR A O 1
ATOM 688 N N . ARG A 1 92 ? -21.740 34.767 22.596 1.00 55.31 92 ARG A N 1
ATOM 689 C CA . ARG A 1 92 ? -20.821 35.753 21.984 1.00 55.31 92 ARG A CA 1
ATOM 690 C C . ARG A 1 92 ? -19.434 35.960 22.626 1.00 55.31 92 ARG A C 1
ATOM 692 O O . ARG A 1 92 ? -19.343 36.369 23.775 1.00 55.31 92 ARG A O 1
ATOM 699 N N . SER A 1 93 ? -18.403 36.067 21.787 1.00 49.19 93 SER A N 1
ATOM 700 C CA . SER A 1 93 ? -17.742 37.367 21.544 1.00 49.19 93 SER A CA 1
ATOM 701 C C . SER A 1 93 ? -16.712 37.292 20.415 1.00 49.19 93 SER A C 1
ATOM 703 O O . SER A 1 93 ? -15.923 36.364 20.296 1.00 49.19 93 SER A O 1
ATOM 705 N N . ILE A 1 94 ? -16.780 38.309 19.563 1.00 60.94 94 ILE A N 1
ATOM 706 C CA . ILE A 1 94 ? -15.839 38.633 18.498 1.00 60.94 94 ILE A CA 1
ATOM 707 C C . ILE A 1 94 ? -14.586 39.212 19.160 1.00 60.94 94 ILE A C 1
ATOM 709 O O . ILE A 1 94 ? -14.695 40.191 19.897 1.00 60.94 94 ILE A O 1
ATOM 713 N N . SER A 1 95 ? -13.405 38.682 18.855 1.00 51.00 95 SER A N 1
ATOM 714 C CA . SER A 1 95 ? -12.148 39.395 19.090 1.00 51.00 95 SER A CA 1
ATOM 715 C C . SER A 1 95 ? -11.199 39.213 17.905 1.00 51.00 95 SER A C 1
ATOM 717 O O . SER A 1 95 ? -10.607 38.166 17.659 1.00 51.00 95 SER A O 1
ATOM 719 N N . VAL A 1 96 ? -11.092 40.292 17.132 1.00 51.47 96 VAL A N 1
ATOM 720 C CA . VAL A 1 96 ? -10.068 40.515 16.113 1.00 51.47 96 VAL A CA 1
ATOM 721 C C . VAL A 1 96 ? -8.759 40.784 16.856 1.00 51.47 96 VAL A C 1
ATOM 723 O O . VAL A 1 96 ? -8.625 41.816 17.508 1.00 51.47 96 VAL A O 1
ATOM 726 N N . GLY A 1 97 ? -7.803 39.857 16.785 1.00 41.97 97 GLY A N 1
ATOM 727 C CA . GLY A 1 97 ? -6.538 39.949 17.515 1.00 41.97 97 GLY A CA 1
ATOM 728 C C . GLY A 1 97 ? -5.343 39.505 16.680 1.00 41.97 97 GLY A C 1
ATOM 729 O O . GLY A 1 97 ? -4.992 38.332 16.658 1.00 41.97 97 GLY A O 1
ATOM 730 N N . LYS A 1 98 ? -4.702 40.471 16.013 1.00 53.81 98 LYS A N 1
ATOM 731 C CA . LYS A 1 98 ? -3.331 40.386 15.481 1.00 53.81 98 LYS A CA 1
ATOM 732 C C . LYS A 1 98 ? -2.369 39.907 16.575 1.00 53.81 98 LYS A C 1
ATOM 734 O O . LYS A 1 98 ? -2.276 40.625 17.560 1.00 53.81 98 LYS A O 1
ATOM 739 N N . MET A 1 99 ? -1.590 38.837 16.364 1.00 43.94 99 MET A N 1
ATOM 740 C CA . MET A 1 99 ? -0.277 38.594 17.009 1.00 43.94 99 MET A CA 1
ATOM 741 C C . MET A 1 99 ? 0.573 37.669 16.117 1.00 43.94 99 MET A C 1
ATOM 743 O O . MET A 1 99 ? 0.161 36.571 15.778 1.00 43.94 99 MET A O 1
ATOM 747 N N . MET A 1 100 ? 1.608 38.220 15.474 1.00 55.00 100 MET A N 1
ATOM 748 C CA . MET A 1 100 ? 3.030 38.189 15.873 1.00 55.00 100 MET A CA 1
ATOM 749 C C . MET A 1 100 ? 3.779 36.958 15.341 1.00 55.00 100 MET A C 1
ATOM 751 O O . MET A 1 100 ? 3.656 35.846 15.840 1.00 55.00 100 MET A O 1
ATOM 755 N N . ALA A 1 101 ? 4.610 37.216 14.329 1.00 55.00 101 ALA A N 1
ATOM 756 C CA . ALA A 1 101 ? 5.600 36.298 13.793 1.00 55.00 101 ALA A CA 1
ATOM 757 C C . ALA A 1 101 ? 6.640 35.944 14.869 1.00 55.00 101 ALA A C 1
ATOM 759 O O . ALA A 1 101 ? 7.434 36.794 15.274 1.00 55.00 101 ALA A O 1
ATOM 760 N N . GLN A 1 102 ? 6.666 34.684 15.306 1.00 49.41 102 GLN A N 1
ATOM 761 C CA . GLN A 1 102 ? 7.763 34.154 16.110 1.00 49.41 102 GLN A CA 1
ATOM 762 C C . GLN A 1 102 ? 8.704 33.321 15.243 1.00 49.41 102 GLN A C 1
ATOM 764 O O . GLN A 1 102 ? 8.381 32.266 14.707 1.00 49.41 102 GLN A O 1
ATOM 769 N N . LYS A 1 103 ? 9.906 33.875 15.114 1.00 49.84 103 LYS A N 1
ATOM 770 C CA . LYS A 1 103 ? 11.085 33.351 14.438 1.00 49.84 103 LYS A CA 1
ATOM 771 C C . LYS A 1 103 ? 11.681 32.239 15.309 1.00 49.84 103 LYS A C 1
ATOM 773 O O . LYS A 1 103 ? 12.486 32.515 16.196 1.00 49.84 103 LYS A O 1
ATOM 778 N N . LEU A 1 104 ? 11.269 30.991 15.092 1.00 52.69 104 LEU A N 1
ATOM 779 C CA . LEU A 1 104 ? 11.852 29.842 15.786 1.00 52.69 104 LEU A CA 1
ATOM 780 C C . LEU A 1 104 ? 13.201 29.481 15.148 1.00 52.69 104 LEU A C 1
ATOM 782 O O . LEU A 1 104 ? 13.280 28.980 14.030 1.00 52.69 104 LEU A O 1
ATOM 786 N N . LYS A 1 105 ? 14.279 29.774 15.880 1.00 54.53 105 LYS A N 1
ATOM 787 C CA . LYS A 1 105 ? 15.632 29.280 15.614 1.00 54.53 105 LYS A CA 1
ATOM 788 C C . LYS A 1 105 ? 15.693 27.816 16.060 1.00 54.53 105 LYS A C 1
ATOM 790 O O . LYS A 1 105 ? 15.675 27.543 17.257 1.00 54.53 105 LYS A O 1
ATOM 795 N N . PHE A 1 106 ? 15.760 26.887 15.111 1.00 48.72 106 PHE A N 1
ATOM 796 C CA . PHE A 1 106 ? 16.006 25.474 15.400 1.00 48.72 106 PHE A CA 1
ATOM 797 C C . PHE A 1 106 ? 17.501 25.253 15.665 1.00 48.72 106 PHE A C 1
ATOM 799 O O . PHE A 1 106 ? 18.331 25.282 14.756 1.00 48.72 106 PHE A O 1
ATOM 806 N N . SER A 1 107 ? 17.842 25.051 16.937 1.00 52.50 107 SER A N 1
ATOM 807 C CA . SER A 1 107 ? 19.169 24.625 17.376 1.00 52.50 107 SER A CA 1
ATOM 808 C C . SER A 1 107 ? 19.367 23.139 17.072 1.00 52.50 107 SER A C 1
ATOM 810 O O . SER A 1 107 ? 18.685 22.273 17.617 1.00 52.50 107 SER A O 1
ATOM 812 N N . LYS A 1 108 ? 20.331 22.860 16.196 1.00 48.22 108 LYS A N 1
ATOM 813 C CA . LYS A 1 108 ? 20.804 21.538 15.778 1.00 48.22 108 LYS A CA 1
ATOM 814 C C . LYS A 1 108 ? 21.493 20.837 16.961 1.00 48.22 108 LYS A C 1
ATOM 816 O O . LYS A 1 108 ? 22.658 21.107 17.239 1.00 48.22 108 LYS A O 1
ATOM 821 N N . LYS A 1 109 ? 20.784 19.960 17.682 1.00 47.69 109 LYS A N 1
ATOM 822 C CA . LYS A 1 109 ? 21.400 19.039 18.654 1.00 47.69 109 LYS A CA 1
ATOM 823 C C . LYS A 1 109 ? 21.872 17.783 17.924 1.00 47.69 109 LYS A C 1
ATOM 825 O O . LYS A 1 109 ? 21.075 16.984 17.450 1.00 47.69 109 LYS A O 1
ATOM 830 N N . LYS A 1 110 ? 23.193 17.664 17.828 1.00 57.38 110 LYS A N 1
ATOM 831 C CA . LYS A 1 110 ? 23.951 16.483 17.419 1.00 57.38 110 LYS A CA 1
ATOM 832 C C . LYS A 1 110 ? 23.891 15.476 18.575 1.00 57.38 110 LYS A C 1
ATOM 834 O O . LYS A 1 110 ? 24.479 15.738 19.619 1.00 57.38 110 LYS A O 1
ATOM 839 N N . SER A 1 111 ? 23.146 14.384 18.427 1.00 53.84 111 SER A N 1
ATOM 840 C CA . SER A 1 111 ? 23.202 13.243 19.348 1.00 53.84 111 SER A CA 1
ATOM 841 C C . SER A 1 111 ? 24.080 12.163 18.729 1.00 53.84 111 SER A C 1
ATOM 843 O O . SER A 1 111 ? 23.672 11.441 17.822 1.00 53.84 111 SER A O 1
ATOM 845 N N . GLU A 1 112 ? 25.317 12.112 19.207 1.00 49.25 112 GLU A N 1
ATOM 846 C CA . GLU A 1 112 ? 26.217 10.975 19.064 1.00 49.25 112 GLU A CA 1
ATOM 847 C C . GLU A 1 112 ? 25.613 9.806 19.851 1.00 49.25 112 GLU A C 1
ATOM 849 O O . GLU A 1 112 ? 25.342 9.935 21.044 1.00 49.25 112 GLU A O 1
ATOM 854 N N . THR A 1 113 ? 25.339 8.691 19.172 1.00 47.25 113 THR A N 1
ATOM 855 C CA . THR A 1 113 ? 24.910 7.445 19.820 1.00 47.25 113 THR A CA 1
ATOM 856 C C . THR A 1 113 ? 26.039 6.444 19.635 1.00 47.25 113 THR A C 1
ATOM 858 O O . THR A 1 113 ? 26.463 6.183 18.510 1.00 47.25 113 THR A O 1
ATOM 861 N N . ALA A 1 114 ? 26.579 5.988 20.760 1.00 54.56 114 ALA A N 1
ATOM 862 C CA . ALA A 1 114 ? 27.716 5.088 20.866 1.00 54.56 114 ALA A CA 1
ATOM 863 C C . ALA A 1 114 ? 27.392 3.663 20.365 1.00 54.56 114 ALA A C 1
ATOM 865 O O . ALA A 1 114 ? 26.230 3.253 20.409 1.00 54.56 114 ALA A O 1
ATOM 866 N N . PRO A 1 115 ? 28.404 2.886 19.934 1.00 54.03 115 PRO A N 1
ATOM 867 C CA . PRO A 1 115 ? 28.256 1.464 19.649 1.00 54.03 115 PRO A CA 1
ATOM 868 C C . PRO A 1 115 ? 28.210 0.654 20.956 1.00 54.03 115 PRO A C 1
ATOM 870 O O . PRO A 1 115 ? 29.139 0.716 21.757 1.00 54.03 115 PRO A O 1
ATOM 873 N N . CYS A 1 116 ? 27.136 -0.113 21.164 1.00 41.09 116 CYS A N 1
ATOM 874 C CA . CYS A 1 116 ? 27.101 -1.186 22.161 1.00 41.09 116 CYS A CA 1
ATOM 875 C C . CYS A 1 116 ? 27.624 -2.474 21.518 1.00 41.09 116 CYS A C 1
ATOM 877 O O . CYS A 1 116 ? 26.979 -3.054 20.645 1.00 41.09 116 CYS A O 1
ATOM 879 N N . SER A 1 117 ? 28.818 -2.872 21.939 1.00 55.56 117 SER A N 1
ATOM 880 C CA . SER A 1 117 ? 29.359 -4.228 21.861 1.00 55.56 117 SER A CA 1
ATOM 881 C C . SER A 1 117 ? 28.935 -5.048 23.090 1.00 55.56 117 SER A C 1
ATOM 883 O O . SER A 1 117 ? 28.593 -4.446 24.103 1.00 55.56 117 SER A O 1
ATOM 885 N N . GLU A 1 118 ? 29.065 -6.378 22.971 1.00 49.84 118 GLU A N 1
ATOM 886 C CA . GLU A 1 118 ? 28.969 -7.476 23.971 1.00 49.84 118 GLU A CA 1
ATOM 887 C C . GLU A 1 118 ? 27.764 -8.401 23.708 1.00 49.84 118 GLU A C 1
ATOM 889 O O . GLU A 1 118 ? 26.614 -7.981 23.758 1.00 49.84 118 GLU A O 1
ATOM 894 N N . GLU A 1 119 ? 27.959 -9.571 23.086 1.00 47.09 119 GLU A N 1
ATOM 895 C CA . GLU A 1 119 ? 28.516 -10.849 23.593 1.00 47.09 119 GLU A CA 1
ATOM 896 C C . GLU A 1 119 ? 27.599 -11.626 24.556 1.00 47.09 119 GLU A C 1
ATOM 898 O O . GLU A 1 119 ? 27.175 -11.118 25.587 1.00 47.09 119 GLU A O 1
ATOM 903 N N . SER A 1 120 ? 27.468 -12.925 24.241 1.00 54.19 120 SER A N 1
ATOM 904 C CA . SER A 1 120 ? 27.035 -14.059 25.088 1.00 54.19 120 SER A CA 1
ATOM 905 C C . SER A 1 120 ? 25.526 -14.243 25.317 1.00 54.19 120 SER A C 1
ATOM 907 O O . SER A 1 120 ? 24.883 -13.478 26.020 1.00 54.19 120 SER A O 1
ATOM 909 N N . ASP A 1 121 ? 24.932 -15.299 24.755 1.00 40.66 121 ASP A N 1
ATOM 910 C CA . ASP A 1 121 ? 24.870 -16.607 25.430 1.00 40.66 121 ASP A CA 1
ATOM 911 C C . ASP A 1 121 ? 23.916 -17.578 24.712 1.00 40.66 121 ASP A C 1
ATOM 913 O O . ASP A 1 121 ? 22.777 -17.265 24.361 1.00 40.66 121 ASP A O 1
ATOM 917 N N . GLU A 1 122 ? 24.410 -18.797 24.507 1.00 55.09 122 GLU A N 1
ATOM 918 C CA . GLU A 1 122 ? 23.633 -19.945 24.050 1.00 55.09 122 GLU A CA 1
ATOM 919 C C . GLU A 1 122 ? 22.632 -20.426 25.109 1.00 55.09 122 GLU A C 1
ATOM 921 O O . GLU A 1 122 ? 22.964 -20.492 26.295 1.00 55.09 122 GLU A O 1
ATOM 926 N N . PRO A 1 123 ? 21.494 -20.994 24.679 1.00 56.53 123 PRO A N 1
ATOM 927 C CA . PRO A 1 123 ? 20.878 -22.079 25.417 1.00 56.53 123 PRO A CA 1
ATOM 928 C C . PRO A 1 123 ? 20.956 -23.394 24.636 1.00 56.53 123 PRO A C 1
ATOM 930 O O . PRO A 1 123 ? 20.287 -23.625 23.627 1.00 56.53 123 PRO A O 1
ATOM 933 N N . ARG A 1 124 ? 21.751 -24.300 25.209 1.00 47.38 124 ARG A N 1
ATOM 934 C CA . ARG A 1 124 ? 21.682 -25.748 25.029 1.00 47.38 124 ARG A CA 1
ATOM 935 C C . ARG A 1 124 ? 20.238 -26.259 25.120 1.00 47.38 124 ARG A C 1
ATOM 937 O O . ARG A 1 124 ? 19.589 -26.103 26.146 1.00 47.38 124 ARG A O 1
ATOM 944 N N . GLY A 1 125 ? 19.849 -27.024 24.104 1.00 44.75 125 GLY A N 1
ATOM 945 C CA . GLY A 1 125 ? 19.203 -28.327 24.265 1.00 44.75 125 GLY A CA 1
ATOM 946 C C . GLY A 1 125 ? 17.738 -28.359 24.700 1.00 44.75 125 GLY A C 1
ATOM 947 O O . GLY A 1 125 ? 17.415 -28.197 25.870 1.00 44.75 125 GLY A O 1
ATOM 948 N N . SER A 1 126 ? 16.872 -28.792 23.783 1.00 49.25 126 SER A N 1
ATOM 949 C CA . SER A 1 126 ? 15.808 -29.755 24.099 1.00 49.25 126 SER A CA 1
ATOM 950 C C . SER A 1 126 ? 15.375 -30.496 22.837 1.00 49.25 126 SER A C 1
ATOM 952 O O . SER A 1 126 ? 14.587 -30.026 22.022 1.00 49.25 126 SER A O 1
ATOM 954 N N . SER A 1 127 ? 15.942 -31.690 22.701 1.00 51.69 127 SER A N 1
ATOM 955 C CA . SER A 1 127 ? 15.491 -32.775 21.843 1.00 51.69 127 SER A CA 1
ATOM 956 C C . SER A 1 127 ? 14.029 -33.118 22.137 1.00 51.69 127 SER A C 1
ATOM 958 O O . SER A 1 127 ? 13.718 -33.609 23.222 1.00 51.69 127 SER A O 1
ATOM 960 N N . SER A 1 128 ? 13.143 -32.928 21.161 1.00 45.22 128 SER A N 1
ATOM 961 C CA . SER A 1 128 ? 11.818 -33.545 21.175 1.00 45.22 128 SER A CA 1
ATOM 962 C C . SER A 1 128 ? 11.575 -34.284 19.860 1.00 45.22 128 SER A C 1
ATOM 964 O O . SER A 1 128 ? 11.334 -33.706 18.810 1.00 45.22 128 SER 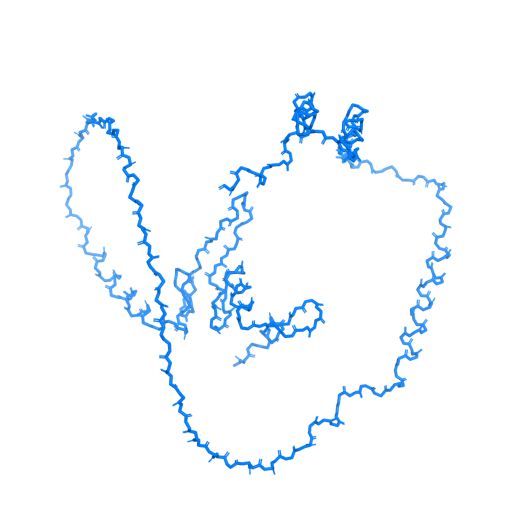A O 1
ATOM 966 N N . SER A 1 129 ? 11.701 -35.608 19.966 1.00 48.16 129 SER A N 1
ATOM 967 C CA . SER A 1 129 ? 10.742 -36.573 19.429 1.00 48.16 129 SER A CA 1
ATOM 968 C C . SER A 1 129 ? 10.299 -36.360 17.975 1.00 48.16 129 SER A C 1
ATOM 970 O O . SER A 1 129 ? 9.191 -35.899 17.698 1.00 48.16 129 SER A O 1
ATOM 972 N N . ILE A 1 130 ? 11.145 -36.833 17.060 1.00 46.31 130 ILE A N 1
ATOM 973 C CA . ILE A 1 130 ? 10.770 -37.245 15.706 1.00 46.31 130 ILE A CA 1
ATOM 974 C C . ILE A 1 130 ? 9.615 -38.246 15.823 1.00 46.31 130 ILE A C 1
ATOM 976 O O . ILE A 1 130 ? 9.798 -39.374 16.277 1.00 46.31 130 ILE A O 1
ATOM 980 N N . THR A 1 131 ? 8.416 -37.823 15.433 1.00 47.91 131 THR A N 1
ATOM 981 C CA . THR A 1 131 ? 7.364 -38.754 15.030 1.00 47.91 131 THR A CA 1
ATOM 982 C C . THR A 1 131 ? 7.381 -38.805 13.512 1.00 47.91 131 THR A C 1
ATOM 984 O O . THR A 1 131 ? 6.955 -37.881 12.821 1.00 47.91 131 THR A O 1
ATOM 987 N N . ASP A 1 132 ? 7.943 -39.900 13.006 1.00 49.78 132 ASP A N 1
ATOM 988 C CA . ASP A 1 132 ? 7.886 -40.328 11.615 1.00 49.78 132 ASP A CA 1
ATOM 989 C C . ASP A 1 132 ? 6.429 -40.601 11.215 1.00 49.78 132 ASP A C 1
ATOM 991 O O . ASP A 1 132 ? 5.948 -41.735 11.216 1.00 49.78 132 ASP A O 1
ATOM 995 N N . HIS A 1 133 ? 5.706 -39.549 10.838 1.00 46.50 133 HIS A N 1
ATOM 996 C CA . HIS A 1 133 ? 4.486 -39.677 10.056 1.00 46.50 133 HIS A CA 1
ATOM 997 C C . HIS A 1 133 ? 4.693 -39.120 8.650 1.00 46.50 133 HIS A C 1
ATOM 999 O O . HIS A 1 133 ? 4.296 -38.020 8.291 1.00 46.50 133 HIS A O 1
ATOM 1005 N N . SER A 1 134 ? 5.238 -40.018 7.830 1.00 49.47 134 SER A N 1
ATOM 1006 C CA . SER A 1 134 ? 4.655 -40.351 6.534 1.00 49.47 134 SER A CA 1
ATOM 1007 C C . SER A 1 134 ? 4.712 -39.256 5.466 1.00 49.47 134 SER A C 1
ATOM 1009 O O . SER A 1 134 ? 3.759 -38.531 5.188 1.00 49.47 134 SER A O 1
ATOM 1011 N N . THR A 1 135 ? 5.853 -39.274 4.788 1.00 48.88 135 THR A N 1
ATOM 1012 C CA . THR A 1 135 ? 6.149 -39.195 3.340 1.00 48.88 135 THR A CA 1
ATOM 1013 C C . THR A 1 135 ? 5.035 -39.476 2.294 1.00 48.88 135 THR A C 1
ATOM 1015 O O . THR A 1 135 ? 5.342 -39.746 1.133 1.00 48.88 135 THR A O 1
ATOM 1018 N N . SER A 1 136 ? 3.742 -39.377 2.607 1.00 52.28 136 SER A N 1
ATOM 1019 C CA . SER A 1 136 ? 2.638 -39.719 1.692 1.00 52.28 136 SER A CA 1
ATOM 1020 C C . SER A 1 136 ? 2.171 -38.589 0.757 1.00 52.28 136 SER A C 1
ATOM 1022 O O . SER A 1 136 ? 1.402 -38.858 -0.166 1.00 52.28 136 SER A O 1
ATOM 1024 N N . TYR A 1 137 ? 2.661 -37.351 0.906 1.00 49.91 137 TYR A N 1
ATOM 1025 C CA . TYR A 1 137 ? 2.163 -36.206 0.119 1.00 49.91 137 TYR A CA 1
ATOM 1026 C C . TYR A 1 137 ? 3.029 -35.767 -1.072 1.00 49.91 137 TYR A C 1
ATOM 1028 O O . TYR A 1 137 ? 2.558 -34.999 -1.907 1.00 49.91 137 TYR A O 1
ATOM 1036 N N . LEU A 1 138 ? 4.240 -36.306 -1.255 1.00 50.12 138 LEU A N 1
ATOM 1037 C CA . LEU A 1 138 ? 5.103 -35.940 -2.396 1.00 50.12 138 LEU A CA 1
ATOM 1038 C C . LEU A 1 138 ? 4.786 -36.688 -3.706 1.00 50.12 138 LEU A C 1
ATOM 1040 O O . LEU A 1 138 ? 5.565 -36.634 -4.653 1.00 50.12 138 LEU A O 1
ATOM 1044 N N . ARG A 1 139 ? 3.646 -37.388 -3.799 1.00 52.09 139 ARG A N 1
ATOM 1045 C CA . ARG A 1 139 ? 3.324 -38.248 -4.955 1.00 52.09 139 ARG A CA 1
ATOM 1046 C C . ARG A 1 139 ? 2.168 -37.788 -5.846 1.00 52.09 139 ARG A C 1
ATOM 1048 O O . ARG A 1 139 ? 1.725 -38.582 -6.672 1.00 52.09 139 ARG A O 1
ATOM 1055 N N . ARG A 1 140 ? 1.651 -36.558 -5.711 1.00 56.56 140 ARG A N 1
ATOM 1056 C CA . ARG A 1 140 ? 0.386 -36.196 -6.391 1.00 56.56 140 ARG A CA 1
ATOM 1057 C C . ARG A 1 140 ? 0.283 -34.871 -7.146 1.00 56.56 140 ARG A C 1
ATOM 1059 O O . ARG A 1 140 ? -0.830 -34.531 -7.519 1.00 56.56 140 ARG A O 1
ATOM 1066 N N . MET A 1 141 ? 1.372 -34.158 -7.433 1.00 47.47 141 MET A N 1
ATOM 1067 C CA . MET A 1 141 ? 1.274 -32.887 -8.181 1.00 47.47 141 MET A CA 1
ATOM 1068 C C . MET A 1 141 ? 2.403 -32.655 -9.199 1.00 47.47 141 MET A C 1
ATOM 1070 O O . MET A 1 141 ? 2.757 -31.515 -9.470 1.00 47.47 141 MET A O 1
ATOM 1074 N N . THR A 1 142 ? 2.970 -33.702 -9.801 1.00 56.53 142 THR A N 1
ATOM 1075 C CA . THR A 1 142 ? 3.563 -33.525 -11.135 1.00 56.53 142 THR A CA 1
ATOM 1076 C C . THR A 1 142 ? 2.491 -33.904 -12.154 1.00 56.53 142 THR A C 1
ATOM 1078 O O . THR A 1 142 ? 2.048 -35.058 -12.167 1.00 56.53 142 THR A O 1
ATOM 1081 N N . PRO A 1 143 ? 1.994 -32.952 -12.965 1.00 53.88 143 PRO A N 1
ATOM 1082 C CA . PRO A 1 143 ? 1.130 -33.274 -14.089 1.00 53.88 143 PRO A CA 1
ATOM 1083 C C . PRO A 1 143 ? 1.797 -34.367 -14.922 1.00 53.88 143 PRO A C 1
ATOM 1085 O O . PRO A 1 143 ? 2.985 -34.288 -15.243 1.00 53.88 143 PRO A O 1
ATOM 1088 N N . ARG A 1 144 ? 1.042 -35.423 -15.236 1.00 54.22 144 ARG A N 1
ATOM 1089 C CA . ARG A 1 144 ? 1.484 -36.447 -16.185 1.00 54.22 144 ARG A CA 1
ATOM 1090 C C . ARG A 1 144 ? 1.886 -35.724 -17.485 1.00 54.22 144 ARG A C 1
ATOM 1092 O O . ARG A 1 144 ? 1.072 -34.952 -17.984 1.00 54.22 144 ARG A O 1
ATOM 1099 N N . PRO A 1 145 ? 3.071 -35.983 -18.069 1.00 57.16 145 PRO A N 1
ATOM 1100 C CA . PRO A 1 145 ? 3.585 -35.273 -19.251 1.00 57.16 145 PRO A CA 1
ATOM 1101 C C . PRO A 1 145 ? 2.789 -35.517 -20.551 1.00 57.16 145 PRO A C 1
ATOM 1103 O O . PRO A 1 145 ? 3.264 -35.200 -21.634 1.00 57.16 145 PRO A O 1
ATOM 1106 N N . SER A 1 146 ? 1.581 -36.078 -20.470 1.00 51.69 146 SER A N 1
ATOM 1107 C CA . SER A 1 146 ? 0.734 -36.405 -21.614 1.00 51.69 146 SER A CA 1
ATOM 1108 C C . SER A 1 146 ? -0.236 -35.294 -22.036 1.00 51.69 146 SER A C 1
ATOM 1110 O O . SER A 1 146 ? -0.879 -35.471 -23.060 1.00 51.69 146 SER A O 1
ATOM 1112 N N . SER A 1 147 ? -0.358 -34.176 -21.303 1.00 51.94 147 SER A N 1
ATOM 1113 C CA . SER A 1 147 ? -1.167 -33.015 -21.746 1.00 51.94 147 SER A CA 1
ATOM 1114 C C . SER A 1 147 ? -0.339 -31.886 -22.372 1.00 51.94 147 SER A C 1
ATOM 1116 O O . SER A 1 147 ? -0.882 -31.023 -23.046 1.00 51.94 147 SER A O 1
ATOM 1118 N N . LEU A 1 148 ? 0.988 -31.904 -22.205 1.00 52.34 148 LEU A N 1
ATOM 1119 C CA . LEU A 1 148 ? 1.869 -30.826 -22.675 1.00 52.34 148 LEU A CA 1
ATOM 1120 C C . LEU A 1 148 ? 2.000 -30.800 -24.211 1.00 52.34 148 LEU A C 1
ATOM 1122 O O . LEU A 1 148 ? 2.333 -29.777 -24.800 1.00 52.34 148 LEU A O 1
ATOM 1126 N N . THR A 1 149 ? 1.708 -31.916 -24.884 1.00 58.88 149 THR A N 1
ATOM 1127 C CA . THR A 1 149 ? 1.753 -32.015 -26.350 1.00 58.88 149 THR A CA 1
ATOM 1128 C C . THR A 1 149 ? 0.543 -31.403 -27.053 1.00 58.88 149 THR A C 1
ATOM 1130 O O . THR A 1 149 ? 0.655 -31.068 -28.231 1.00 58.88 149 THR A O 1
ATOM 1133 N N . GLU A 1 150 ? -0.599 -31.267 -26.374 1.00 61.22 150 GLU A N 1
ATOM 1134 C CA . GLU A 1 150 ? -1.776 -30.592 -26.941 1.00 61.22 150 GLU A CA 1
ATOM 1135 C C . GLU A 1 150 ? -1.620 -29.070 -26.851 1.00 61.22 150 GLU A C 1
ATOM 1137 O O . GLU A 1 150 ? -1.761 -28.397 -27.871 1.00 61.22 150 GLU A O 1
ATOM 1142 N N . ASP A 1 151 ? -1.143 -28.549 -25.718 1.00 57.12 151 ASP A N 1
ATOM 1143 C CA . ASP A 1 151 ? -0.887 -27.109 -25.552 1.00 57.12 151 ASP A CA 1
ATOM 1144 C C . ASP A 1 151 ? 0.205 -26.585 -26.514 1.00 57.12 151 ASP A C 1
ATOM 1146 O O . ASP A 1 151 ? 0.135 -25.458 -27.010 1.00 57.12 151 ASP A O 1
ATOM 1150 N N . LEU A 1 152 ? 1.201 -27.417 -26.852 1.00 67.69 152 LEU A N 1
ATOM 1151 C CA . LEU A 1 152 ? 2.231 -27.084 -27.849 1.00 67.69 152 LEU A CA 1
ATOM 1152 C C . LEU A 1 152 ? 1.687 -27.029 -29.287 1.00 67.69 152 LEU A C 1
ATOM 1154 O O . LEU A 1 152 ? 2.208 -26.264 -30.102 1.00 67.69 152 LEU A O 1
ATOM 1158 N N . LYS A 1 153 ? 0.647 -27.807 -29.618 1.00 73.19 153 LYS A N 1
ATOM 1159 C CA . LYS A 1 153 ? -0.002 -27.739 -30.938 1.00 73.19 153 LYS A CA 1
ATOM 1160 C C . LYS A 1 153 ? -0.829 -26.468 -31.087 1.00 73.19 153 LYS A C 1
ATOM 1162 O O . LYS A 1 153 ? -0.783 -25.858 -32.154 1.00 73.19 153 LYS A O 1
ATOM 1167 N N . ASP A 1 154 ? -1.510 -26.037 -30.030 1.00 72.06 154 ASP A N 1
ATOM 1168 C CA . ASP A 1 154 ? -2.277 -24.790 -30.052 1.00 72.06 154 ASP A CA 1
ATOM 1169 C C . ASP A 1 154 ? -1.364 -23.561 -30.144 1.00 72.06 154 ASP A C 1
ATOM 1171 O O . ASP A 1 154 ? -1.629 -22.656 -30.940 1.00 72.06 154 ASP A O 1
ATOM 1175 N N . ALA A 1 155 ? -0.223 -23.560 -29.445 1.00 71.81 155 ALA A N 1
ATOM 1176 C CA . ALA A 1 155 ? 0.773 -22.493 -29.568 1.00 71.81 155 ALA A CA 1
ATOM 1177 C C . ALA A 1 155 ? 1.368 -22.390 -30.989 1.00 71.81 155 ALA A C 1
ATOM 1179 O O . ALA A 1 155 ? 1.538 -21.286 -31.514 1.00 71.81 155 ALA A O 1
ATOM 1180 N N . ALA A 1 156 ? 1.636 -23.525 -31.647 1.00 78.62 156 ALA A N 1
ATOM 1181 C CA . ALA A 1 156 ? 2.118 -23.544 -33.030 1.00 78.62 156 ALA A CA 1
ATOM 1182 C C . ALA A 1 156 ? 1.066 -23.016 -34.025 1.00 78.6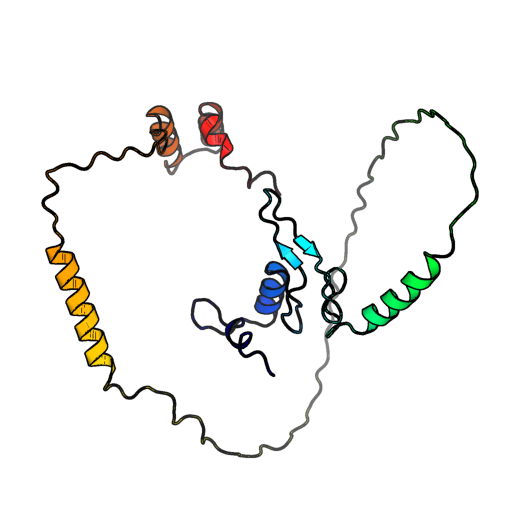2 156 ALA A C 1
ATOM 1184 O O . ALA A 1 156 ? 1.404 -22.287 -34.958 1.00 78.62 156 ALA A O 1
ATOM 1185 N N . ASN A 1 157 ? -0.215 -23.318 -33.793 1.00 81.00 157 ASN A N 1
ATOM 1186 C CA . ASN A 1 157 ? -1.318 -22.850 -34.634 1.00 81.00 157 ASN A CA 1
ATOM 1187 C C . ASN A 1 157 ? -1.537 -21.328 -34.509 1.00 81.00 157 ASN A C 1
ATOM 1189 O O . ASN A 1 157 ? -1.833 -20.655 -35.495 1.00 81.00 157 ASN A O 1
ATOM 1193 N N . ILE A 1 158 ? -1.336 -20.757 -33.313 1.00 79.38 158 ILE A N 1
ATOM 1194 C CA . ILE A 1 158 ? -1.398 -19.301 -33.090 1.00 79.38 158 ILE A CA 1
ATOM 1195 C C . ILE A 1 158 ? -0.273 -18.581 -33.845 1.00 79.38 158 ILE A C 1
ATOM 1197 O O . ILE A 1 158 ? -0.530 -17.571 -34.499 1.00 79.38 158 ILE A O 1
ATOM 1201 N N . MET A 1 159 ? 0.953 -19.113 -33.812 1.00 78.69 159 MET A N 1
ATOM 1202 C CA . MET A 1 159 ? 2.093 -18.523 -34.528 1.00 78.69 159 MET A CA 1
ATOM 1203 C C . MET A 1 159 ? 1.887 -18.543 -36.048 1.00 78.69 159 MET A C 1
ATOM 1205 O O . MET A 1 159 ? 2.097 -17.529 -36.708 1.00 78.69 159 MET A O 1
ATOM 1209 N N . GLN A 1 160 ? 1.378 -19.650 -36.595 1.00 80.69 160 GLN A N 1
ATOM 1210 C CA . GLN A 1 160 ? 1.093 -19.759 -38.029 1.00 80.69 160 GLN A CA 1
ATOM 1211 C C . GLN A 1 160 ? -0.047 -18.824 -38.476 1.00 80.69 160 GLN A C 1
ATOM 1213 O O . GLN A 1 160 ? -0.067 -18.336 -39.605 1.00 80.69 160 GLN A O 1
ATOM 1218 N N . ARG A 1 161 ? -0.992 -18.524 -37.577 1.00 78.38 161 ARG A N 1
ATOM 1219 C CA . ARG A 1 161 ? -2.082 -17.579 -37.838 1.00 78.38 161 ARG A CA 1
ATOM 1220 C C . ARG A 1 161 ? -1.615 -16.122 -37.823 1.00 78.38 161 ARG A C 1
ATOM 1222 O O . ARG A 1 161 ? -2.162 -15.327 -38.577 1.00 78.38 161 ARG A O 1
ATOM 1229 N N . LEU A 1 162 ? -0.613 -15.783 -37.012 1.00 75.81 162 LEU A N 1
ATOM 1230 C CA . LEU A 1 162 ? 0.008 -14.454 -37.013 1.00 75.81 162 LEU A CA 1
ATOM 1231 C C . LEU A 1 162 ? 0.858 -14.215 -38.265 1.00 75.81 162 LEU A C 1
ATOM 1233 O O . LEU A 1 162 ? 0.874 -13.103 -38.780 1.00 75.81 162 LEU A O 1
ATOM 1237 N N . GLU A 1 163 ? 1.504 -15.253 -38.793 1.00 73.06 163 GLU A N 1
ATOM 1238 C CA . GLU A 1 163 ? 2.309 -15.144 -40.016 1.00 73.06 163 GLU A CA 1
ATOM 1239 C C . GLU A 1 163 ? 1.439 -14.905 -41.266 1.00 73.06 163 GLU A C 1
ATOM 1241 O O . GLU A 1 163 ? 1.819 -14.149 -42.154 1.00 73.06 163 GLU A O 1
ATOM 1246 N N . ASN A 1 164 ? 0.211 -15.437 -41.281 1.00 63.81 164 ASN A N 1
ATOM 1247 C CA . ASN A 1 164 ? -0.784 -15.161 -42.327 1.00 63.81 164 ASN A CA 1
ATOM 1248 C C . ASN A 1 164 ? -1.553 -13.837 -42.135 1.00 63.81 164 ASN A C 1
ATOM 1250 O O . ASN A 1 164 ? -2.391 -13.500 -42.968 1.00 63.81 164 ASN A O 1
ATOM 1254 N N . TYR A 1 165 ? -1.288 -13.084 -41.063 1.00 58.22 165 TYR A N 1
ATOM 1255 C CA . TYR A 1 165 ? -1.838 -11.742 -40.824 1.00 58.22 165 TYR A CA 1
ATOM 1256 C C . TYR A 1 165 ? -0.916 -10.633 -41.372 1.00 58.22 165 TYR A C 1
ATOM 1258 O O . TYR A 1 165 ? -0.894 -9.516 -40.855 1.00 58.22 165 TYR A O 1
ATOM 1266 N N . GLN A 1 166 ? -0.171 -10.917 -42.448 1.00 53.69 166 GLN A N 1
ATOM 1267 C CA . GLN A 1 166 ? 0.314 -9.875 -43.356 1.00 53.69 166 GLN A CA 1
ATOM 1268 C C . GLN A 1 166 ? -0.894 -9.291 -44.092 1.00 53.69 166 GLN A C 1
ATOM 1270 O O . GLN A 1 166 ? -1.336 -9.792 -45.119 1.00 53.69 166 GLN A O 1
ATOM 1275 N N . ILE A 1 167 ? -1.471 -8.267 -43.469 1.00 52.19 167 ILE A N 1
ATOM 1276 C CA . ILE A 1 167 ? -2.556 -7.464 -44.008 1.00 52.19 167 ILE A CA 1
ATOM 1277 C C . ILE A 1 167 ? -1.988 -6.617 -45.149 1.00 52.19 167 ILE A C 1
ATOM 1279 O O . ILE A 1 167 ? -1.113 -5.774 -44.944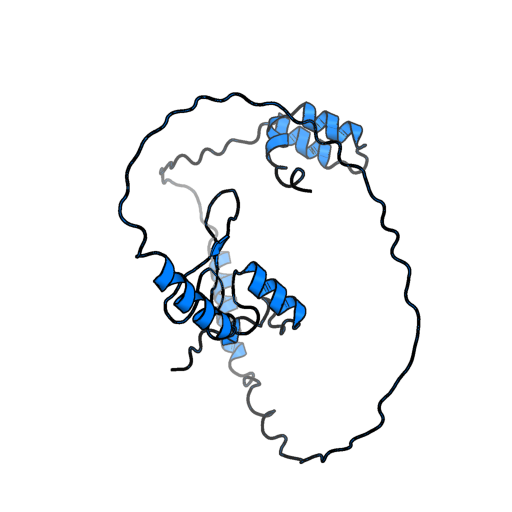 1.00 52.19 167 ILE A O 1
ATOM 1283 N N . ASP A 1 168 ? -2.531 -6.852 -46.340 1.00 51.12 168 ASP A N 1
ATOM 1284 C CA . ASP A 1 168 ? -2.647 -5.875 -47.414 1.00 51.12 168 ASP A CA 1
ATOM 1285 C C . ASP A 1 168 ? -3.429 -4.655 -46.886 1.00 51.12 168 ASP A C 1
ATOM 1287 O O . ASP A 1 168 ? -4.657 -4.603 -46.955 1.00 51.12 168 ASP A O 1
ATOM 1291 N N . ASP A 1 169 ? -2.727 -3.688 -46.292 1.00 47.50 169 ASP A N 1
ATOM 1292 C CA . ASP A 1 169 ? -3.318 -2.457 -45.752 1.00 47.50 169 ASP A CA 1
ATOM 1293 C C . ASP A 1 169 ? -3.342 -1.354 -46.829 1.00 47.50 169 ASP A C 1
ATOM 1295 O O . ASP A 1 169 ? -2.683 -0.319 -46.744 1.00 47.50 169 ASP A O 1
ATOM 1299 N N . GLU A 1 170 ? -4.140 -1.580 -47.872 1.00 54.12 170 GLU A N 1
ATOM 1300 C CA . GLU A 1 170 ? -4.661 -0.521 -48.739 1.00 54.12 170 GLU A CA 1
ATOM 1301 C C . GLU A 1 170 ? -6.192 -0.605 -48.757 1.00 54.12 170 GLU A C 1
ATOM 1303 O O . GLU A 1 170 ? -6.781 -1.296 -49.580 1.00 54.12 170 GLU A O 1
ATOM 1308 N N . HIS A 1 171 ? -6.846 0.078 -47.810 1.00 53.78 171 HIS A N 1
ATOM 1309 C CA . HIS A 1 171 ? -7.934 1.040 -48.052 1.00 53.78 171 HIS A CA 1
ATOM 1310 C C . HIS A 1 171 ? -8.819 1.266 -46.810 1.00 53.78 171 HIS A C 1
ATOM 1312 O O . HIS A 1 171 ? -9.517 0.385 -46.327 1.00 53.78 171 HIS A O 1
ATOM 1318 N N . HIS A 1 172 ? -8.895 2.545 -46.427 1.00 50.41 172 HIS A N 1
ATOM 1319 C CA . HIS A 1 172 ? -10.055 3.225 -45.842 1.00 50.41 172 HIS A CA 1
ATOM 1320 C C . HIS A 1 172 ? -10.702 2.661 -44.564 1.00 50.41 172 HIS A C 1
ATOM 1322 O O . HIS A 1 172 ? -11.683 1.928 -44.616 1.00 50.41 172 HIS A O 1
ATOM 1328 N N . SER A 1 173 ? -10.386 3.290 -43.427 1.00 52.44 173 SER A N 1
ATOM 1329 C CA . SER A 1 173 ? -11.465 3.778 -42.561 1.00 52.44 173 SER A CA 1
ATOM 1330 C C . SER A 1 173 ? -11.053 5.026 -41.789 1.00 52.44 173 SER A C 1
ATOM 1332 O O . SER A 1 173 ? -10.106 5.047 -41.010 1.00 52.44 173 SER A O 1
ATOM 1334 N N . LYS A 1 174 ? -11.777 6.104 -42.078 1.00 56.44 174 LYS A N 1
ATOM 1335 C CA . LYS A 1 174 ? -11.618 7.448 -41.542 1.00 56.44 174 LYS A CA 1
ATOM 1336 C C . LYS A 1 174 ? -12.429 7.532 -40.249 1.00 56.44 174 LYS A C 1
ATOM 1338 O O . LYS A 1 174 ? -13.625 7.794 -40.305 1.00 56.44 174 LYS A O 1
ATOM 1343 N N . CYS A 1 175 ? -11.787 7.313 -39.107 1.00 39.91 175 CYS A N 1
ATOM 1344 C CA . CYS A 1 175 ? -12.328 7.680 -37.800 1.00 39.91 175 CYS A CA 1
ATOM 1345 C C . CYS A 1 175 ? -11.215 8.375 -37.014 1.00 39.91 175 CYS A C 1
ATOM 1347 O O . CYS A 1 175 ? -10.384 7.738 -36.377 1.00 39.91 175 CYS A O 1
ATOM 1349 N N . THR A 1 176 ? -11.138 9.693 -37.175 1.00 44.28 176 THR A N 1
ATOM 1350 C CA . THR A 1 176 ? -10.219 10.566 -36.446 1.00 44.28 176 THR A CA 1
ATOM 1351 C C . THR A 1 176 ? -10.832 10.885 -35.088 1.00 44.28 176 THR A C 1
ATOM 1353 O O . THR A 1 176 ? -11.595 11.843 -34.978 1.00 44.28 176 THR A O 1
ATOM 1356 N N . ASP A 1 177 ? -10.510 10.082 -34.078 1.00 41.59 177 ASP A N 1
ATOM 1357 C CA . ASP A 1 177 ? -10.503 10.573 -32.703 1.00 41.59 177 ASP A CA 1
ATOM 1358 C C . ASP A 1 177 ? -9.178 11.311 -32.501 1.00 41.59 177 ASP A C 1
ATOM 1360 O O . ASP A 1 177 ? -8.099 10.754 -32.710 1.00 41.59 177 ASP A O 1
ATOM 1364 N N . GLU A 1 178 ? -9.281 12.598 -32.175 1.00 50.62 178 GLU A N 1
ATOM 1365 C CA . GLU A 1 178 ? -8.179 13.523 -31.917 1.00 50.62 178 GLU A CA 1
ATOM 1366 C C . GLU A 1 178 ? -7.379 13.089 -30.679 1.00 50.62 178 GLU A C 1
ATOM 1368 O O . GLU A 1 178 ? -7.483 13.657 -29.592 1.00 50.62 178 GLU A O 1
ATOM 1373 N N . VAL A 1 179 ? -6.536 12.074 -30.836 1.00 54.19 179 VAL A N 1
ATOM 1374 C CA . VAL A 1 179 ? -5.352 11.946 -29.996 1.00 54.19 179 VAL A CA 1
ATOM 1375 C C . VAL A 1 179 ? -4.411 13.036 -30.489 1.00 54.19 179 VAL A C 1
ATOM 1377 O O . VAL A 1 179 ? -3.879 12.959 -31.594 1.00 54.19 179 VAL A O 1
ATOM 1380 N N . ASN A 1 180 ? -4.273 14.102 -29.698 1.00 51.38 180 ASN A N 1
ATOM 1381 C CA . ASN A 1 180 ? -3.216 15.092 -29.868 1.00 51.38 180 ASN A CA 1
ATOM 1382 C C . ASN A 1 180 ? -1.867 14.387 -29.672 1.00 51.38 1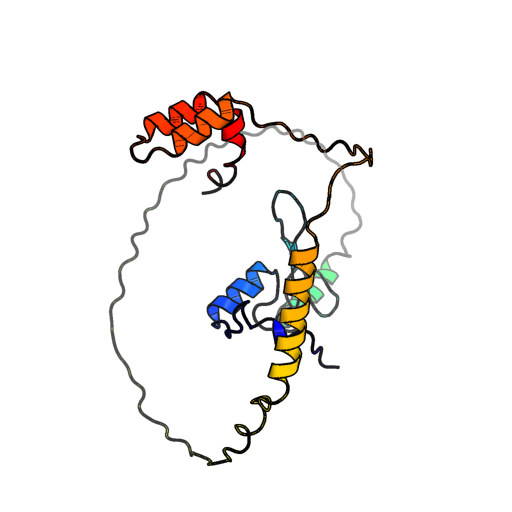80 ASN A C 1
ATOM 1384 O O . ASN A 1 180 ? -1.257 14.477 -28.608 1.00 51.38 180 ASN A O 1
ATOM 1388 N N . ASP A 1 181 ? -1.409 13.682 -30.702 1.00 52.09 181 ASP A N 1
ATOM 1389 C CA . ASP A 1 181 ? -0.015 13.327 -30.881 1.00 52.09 181 ASP A CA 1
ATOM 1390 C C . ASP A 1 181 ? 0.727 14.650 -31.051 1.00 52.09 181 ASP A C 1
ATOM 1392 O O . ASP A 1 181 ? 0.887 15.179 -32.154 1.00 52.09 181 ASP A O 1
ATOM 1396 N N . THR A 1 182 ? 1.132 15.245 -29.929 1.00 66.88 182 THR A N 1
ATOM 1397 C CA . THR A 1 182 ? 2.092 16.341 -29.918 1.00 66.88 182 THR A CA 1
ATOM 1398 C C . THR A 1 182 ? 3.389 15.771 -30.459 1.00 66.88 182 THR A C 1
ATOM 1400 O O . THR A 1 182 ? 4.204 15.217 -29.721 1.00 66.88 182 THR A O 1
ATOM 1403 N N . ALA A 1 183 ? 3.523 15.825 -31.782 1.00 75.31 183 ALA A N 1
ATOM 1404 C CA . ALA A 1 183 ? 4.702 15.400 -32.498 1.00 75.31 183 ALA A CA 1
ATOM 1405 C C . ALA A 1 183 ? 5.911 16.064 -31.837 1.00 75.31 183 ALA A C 1
ATOM 1407 O O . ALA A 1 183 ? 6.028 17.290 -31.844 1.00 75.31 183 ALA A O 1
ATOM 1408 N N . ILE A 1 184 ? 6.770 15.240 -31.232 1.00 77.81 184 ILE A N 1
ATOM 1409 C CA . ILE A 1 184 ? 7.981 15.688 -30.545 1.00 77.81 184 ILE A CA 1
ATOM 1410 C C . ILE A 1 184 ? 8.748 16.582 -31.512 1.00 77.81 184 ILE A C 1
ATOM 1412 O O . ILE A 1 184 ? 9.102 16.151 -32.621 1.00 77.81 184 ILE A O 1
ATOM 1416 N N . SER A 1 185 ? 8.970 17.826 -31.098 1.00 84.56 185 SER A N 1
ATOM 1417 C CA . SER A 1 185 ? 9.633 18.816 -31.931 1.00 84.56 185 SER A CA 1
ATOM 1418 C C . SER A 1 185 ? 11.050 18.347 -32.267 1.00 84.56 185 SER A C 1
ATOM 1420 O O . SER A 1 185 ? 11.699 17.623 -31.508 1.00 84.56 185 SER A O 1
ATOM 1422 N N . THR A 1 186 ? 11.563 18.748 -33.428 1.00 88.19 186 THR A N 1
ATOM 1423 C CA . THR A 1 186 ? 12.932 18.399 -33.837 1.00 88.19 186 THR A CA 1
ATOM 1424 C C . THR A 1 186 ? 13.973 18.870 -32.818 1.00 88.19 186 THR A C 1
ATOM 1426 O O . THR A 1 186 ? 14.946 18.160 -32.584 1.00 88.19 186 THR A O 1
ATOM 1429 N N . SER A 1 187 ? 13.729 20.002 -32.148 1.00 86.94 187 SER A N 1
ATOM 1430 C CA . SER A 1 187 ? 14.551 20.507 -31.041 1.00 86.94 187 SER A CA 1
ATOM 1431 C C . SER A 1 187 ? 14.557 19.593 -29.816 1.00 86.94 187 SER A C 1
ATOM 1433 O O . SER A 1 187 ? 15.601 19.405 -29.199 1.00 86.94 187 SER A O 1
ATOM 1435 N N . GLU A 1 188 ? 13.421 18.987 -29.467 1.00 83.44 188 GLU A N 1
ATOM 1436 C CA . GLU A 1 188 ? 13.353 18.045 -28.343 1.00 83.44 188 GLU A CA 1
ATOM 1437 C C . GLU A 1 188 ? 14.063 16.733 -28.670 1.00 83.44 188 GLU A C 1
ATOM 1439 O O . GLU A 1 188 ? 14.760 16.186 -27.816 1.00 83.44 188 GLU A O 1
ATOM 1444 N N . LYS A 1 189 ? 13.947 16.247 -29.914 1.00 86.69 189 LYS A N 1
ATOM 1445 C CA . LYS A 1 189 ? 14.686 15.056 -30.362 1.00 86.69 189 LYS A CA 1
ATOM 1446 C C . LYS A 1 189 ? 16.198 15.267 -30.278 1.00 86.69 189 LYS A C 1
ATOM 1448 O O . LYS A 1 189 ? 16.895 14.385 -29.787 1.00 86.69 189 LYS A O 1
ATOM 1453 N N . ASP A 1 190 ? 16.685 16.433 -30.697 1.00 89.75 190 ASP A N 1
ATOM 1454 C CA . ASP A 1 190 ? 18.110 16.778 -30.637 1.00 89.75 190 ASP A CA 1
ATOM 1455 C C . ASP A 1 190 ? 18.605 16.909 -29.185 1.00 89.75 190 ASP A C 1
ATOM 1457 O O . ASP A 1 190 ? 19.659 16.387 -28.824 1.00 89.75 190 ASP A O 1
ATOM 1461 N N . ALA A 1 191 ? 17.795 17.498 -28.298 1.00 85.81 191 ALA A N 1
ATOM 1462 C CA . ALA A 1 191 ? 18.105 17.578 -26.871 1.00 85.81 191 ALA A CA 1
ATOM 1463 C C . ALA A 1 191 ? 18.178 16.194 -26.195 1.00 85.81 191 ALA A C 1
ATOM 1465 O O . ALA A 1 191 ? 19.093 15.940 -25.410 1.00 85.81 191 ALA A O 1
ATOM 1466 N N . LEU A 1 192 ? 17.254 15.281 -26.517 1.00 84.12 192 LEU A N 1
ATOM 1467 C CA . LEU A 1 192 ? 17.285 13.898 -26.023 1.00 84.12 192 LEU A CA 1
ATOM 1468 C C . LEU A 1 192 ? 18.485 13.119 -26.575 1.00 84.12 192 LEU A C 1
ATOM 1470 O O . LEU A 1 192 ? 19.097 12.333 -25.853 1.00 84.12 192 LEU A O 1
ATOM 1474 N N . GLN A 1 193 ? 18.853 13.357 -27.836 1.00 90.44 193 GLN A N 1
ATOM 1475 C CA . GLN A 1 193 ? 20.032 12.750 -28.445 1.00 90.44 193 GLN A CA 1
ATOM 1476 C C . GLN A 1 193 ? 21.330 13.267 -27.812 1.00 90.44 193 GLN A C 1
ATOM 1478 O O . GLN A 1 193 ? 22.244 12.476 -27.577 1.00 90.44 193 GLN A O 1
ATOM 1483 N N . ALA A 1 194 ? 21.397 14.559 -27.480 1.00 87.62 194 ALA A N 1
ATOM 1484 C CA . ALA A 1 194 ? 22.520 15.142 -26.758 1.00 87.62 194 ALA A CA 1
ATOM 1485 C C . ALA A 1 194 ? 22.690 14.497 -25.375 1.00 87.62 194 ALA A C 1
ATOM 1487 O O . ALA A 1 194 ? 23.807 14.124 -25.038 1.00 87.62 194 ALA A O 1
ATOM 1488 N N . LEU A 1 195 ? 21.596 14.270 -24.630 1.00 85.94 195 LEU A N 1
ATOM 1489 C CA . LEU A 1 195 ? 21.603 13.608 -23.312 1.00 85.94 195 LEU A CA 1
ATOM 1490 C C . LEU A 1 195 ? 22.096 12.151 -23.328 1.00 85.94 195 LEU A C 1
ATOM 1492 O O . LEU A 1 195 ? 22.482 11.634 -22.283 1.00 85.94 195 LEU A O 1
ATOM 1496 N N . ASN A 1 196 ? 22.099 11.488 -24.486 1.00 88.38 196 ASN A N 1
ATOM 1497 C CA . ASN A 1 196 ? 22.538 10.097 -24.622 1.00 88.38 196 ASN A CA 1
ATOM 1498 C C . ASN A 1 196 ? 24.051 9.951 -24.903 1.00 88.38 196 ASN A C 1
ATOM 1500 O O . ASN A 1 196 ? 24.538 8.847 -25.151 1.00 88.38 196 ASN A O 1
ATOM 1504 N N . GLN A 1 197 ? 24.815 11.047 -24.911 1.00 92.00 197 GLN A N 1
ATOM 1505 C CA . GLN A 1 197 ? 26.268 11.000 -25.095 1.00 92.00 197 GLN A CA 1
ATOM 1506 C C . GLN A 1 197 ? 26.972 10.564 -23.796 1.00 92.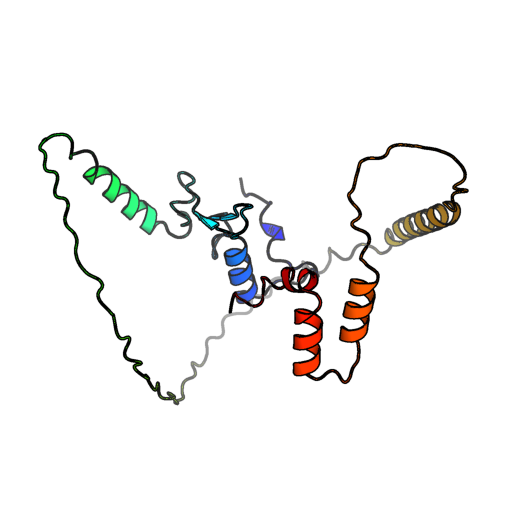00 197 GLN A C 1
ATOM 1508 O O . GLN A 1 197 ? 26.670 11.068 -22.717 1.00 92.00 197 GLN A O 1
ATOM 1513 N N . GLN A 1 198 ? 27.925 9.629 -23.899 1.00 85.12 198 GLN A N 1
ATOM 1514 C CA . GLN A 1 198 ? 28.573 8.989 -22.739 1.00 85.12 198 GLN A CA 1
ATOM 1515 C C . GLN A 1 198 ? 29.486 9.927 -21.925 1.00 85.12 198 GLN A C 1
ATOM 1517 O O . GLN A 1 198 ? 29.722 9.656 -20.751 1.00 85.12 198 GLN A O 1
ATOM 1522 N N . ASP A 1 199 ? 29.933 11.042 -22.511 1.00 91.50 199 ASP A N 1
ATOM 1523 C CA . ASP A 1 199 ? 30.917 11.961 -21.914 1.00 91.50 199 ASP A CA 1
ATOM 1524 C C . ASP A 1 199 ? 30.320 13.319 -21.504 1.00 91.50 199 ASP A C 1
ATOM 1526 O O . ASP A 1 199 ? 31.013 14.337 -21.459 1.00 91.50 199 ASP A O 1
ATOM 1530 N N . LEU A 1 200 ? 29.018 13.372 -21.216 1.00 92.75 200 LEU A N 1
ATOM 1531 C CA . LEU A 1 200 ? 28.380 14.614 -20.787 1.00 92.75 200 LEU A CA 1
ATOM 1532 C C . LEU A 1 200 ? 28.797 15.009 -19.374 1.00 92.75 200 LEU A C 1
ATOM 1534 O O . LEU A 1 200 ? 28.597 14.268 -18.407 1.00 92.75 200 LEU A O 1
ATOM 1538 N N . SER A 1 201 ? 29.298 16.235 -19.231 1.00 92.75 201 SER A N 1
ATOM 1539 C CA . SER A 1 201 ? 29.499 16.812 -17.910 1.00 92.75 201 SER A CA 1
ATOM 1540 C C . SER A 1 201 ? 28.157 17.211 -17.287 1.00 92.75 201 SER A C 1
ATOM 1542 O O . SER A 1 201 ? 27.195 17.559 -17.974 1.00 92.75 201 SER A O 1
ATOM 1544 N N . TYR A 1 202 ? 28.092 17.230 -15.954 1.00 86.31 202 TYR A N 1
ATOM 1545 C CA . TYR A 1 202 ? 26.901 17.687 -15.229 1.00 86.31 202 TYR A CA 1
ATOM 1546 C C . TYR A 1 202 ? 26.473 19.112 -15.633 1.00 86.31 202 TYR A C 1
ATOM 1548 O O . TYR A 1 202 ? 25.282 19.409 -15.707 1.00 86.31 202 TYR A O 1
ATOM 1556 N N . ALA A 1 203 ? 27.434 19.989 -15.946 1.00 90.12 203 ALA A N 1
ATOM 1557 C CA . ALA A 1 203 ? 27.149 21.343 -16.415 1.00 90.12 203 ALA A CA 1
ATOM 1558 C C . ALA A 1 203 ? 26.464 21.349 -17.795 1.00 90.12 203 ALA A C 1
ATOM 1560 O O . ALA A 1 203 ? 25.568 22.162 -18.029 1.00 90.12 203 ALA A O 1
ATOM 1561 N N . ASP A 1 204 ? 26.833 20.423 -18.683 1.00 88.69 204 ASP A N 1
ATOM 1562 C CA . ASP A 1 204 ? 26.221 20.291 -20.009 1.00 88.69 204 ASP A CA 1
ATOM 1563 C C . ASP A 1 204 ? 24.782 19.788 -19.908 1.00 88.69 204 ASP A C 1
ATOM 1565 O O . ASP A 1 204 ? 23.897 20.336 -20.563 1.00 88.69 204 ASP A O 1
ATOM 1569 N N . ILE A 1 205 ? 24.518 18.836 -19.008 1.00 85.19 205 ILE A N 1
ATOM 1570 C CA . ILE A 1 205 ? 23.162 18.345 -18.721 1.00 85.19 205 ILE A CA 1
ATOM 1571 C C . ILE A 1 205 ? 22.267 19.498 -18.245 1.00 85.19 205 ILE A C 1
ATOM 1573 O O . ILE A 1 205 ? 21.181 19.708 -18.791 1.00 85.19 205 ILE A O 1
ATOM 1577 N N . VAL A 1 206 ? 22.735 20.300 -17.280 1.00 86.50 206 VAL A N 1
ATOM 1578 C CA . VAL A 1 206 ? 21.984 21.463 -16.773 1.00 86.50 206 VAL A CA 1
ATOM 1579 C C . VAL A 1 206 ? 21.731 22.487 -17.884 1.00 86.50 206 VAL A C 1
ATOM 1581 O O . VAL A 1 206 ? 20.620 23.003 -17.998 1.00 86.50 206 VAL A O 1
ATOM 1584 N N . ASN A 1 207 ? 22.718 22.750 -18.743 1.00 87.50 207 ASN A N 1
ATOM 1585 C CA . ASN A 1 207 ? 22.566 23.672 -19.870 1.00 87.50 207 ASN A CA 1
ATOM 1586 C C . ASN A 1 207 ? 21.569 23.166 -20.927 1.00 87.50 207 ASN A C 1
ATOM 1588 O O . ASN A 1 207 ? 20.795 23.964 -21.460 1.00 87.50 207 ASN A O 1
ATOM 1592 N N . ILE A 1 208 ? 21.561 21.863 -21.228 1.00 86.12 208 ILE A N 1
ATOM 1593 C CA . ILE A 1 208 ? 20.603 21.244 -22.158 1.00 86.12 208 ILE A CA 1
ATOM 1594 C C . ILE A 1 208 ? 19.179 21.342 -21.594 1.00 86.12 208 ILE A C 1
ATOM 1596 O O . ILE A 1 208 ? 18.259 21.733 -22.319 1.00 86.12 208 ILE A O 1
ATOM 1600 N N . MET A 1 209 ? 19.004 21.067 -20.296 1.00 82.00 209 MET A N 1
ATOM 1601 C CA . MET A 1 209 ? 17.711 21.187 -19.613 1.00 82.00 209 MET A CA 1
ATOM 1602 C C . MET A 1 209 ? 17.224 22.640 -19.535 1.00 82.00 209 MET A C 1
ATOM 1604 O O . MET A 1 209 ? 16.045 22.902 -19.757 1.00 82.00 209 MET A O 1
ATOM 1608 N N . ALA A 1 210 ? 18.117 23.602 -19.285 1.00 85.38 210 ALA A N 1
ATOM 1609 C CA . ALA A 1 210 ? 17.765 25.022 -19.220 1.00 85.38 210 ALA A CA 1
ATOM 1610 C C . ALA A 1 210 ? 17.304 25.586 -20.576 1.00 85.38 210 ALA A C 1
ATOM 1612 O O . ALA A 1 210 ? 16.441 26.462 -20.622 1.00 85.38 210 ALA A O 1
ATOM 1613 N N . LYS A 1 211 ? 17.857 25.078 -21.686 1.00 86.12 211 LYS A N 1
ATOM 1614 C CA . LYS A 1 211 ? 17.466 25.473 -23.050 1.00 86.12 211 LYS A CA 1
ATOM 1615 C C . LYS A 1 211 ? 16.146 24.848 -23.510 1.00 86.12 211 LYS A C 1
ATOM 1617 O O . LYS A 1 211 ? 15.521 25.387 -24.418 1.00 86.12 211 LYS A O 1
ATOM 1622 N N . ASN A 1 212 ? 15.714 23.752 -22.883 1.00 83.06 212 ASN A N 1
ATOM 1623 C CA . ASN A 1 212 ? 14.500 23.017 -23.239 1.00 83.06 212 ASN A CA 1
ATOM 1624 C C . ASN A 1 212 ? 13.585 22.867 -22.010 1.00 83.06 212 ASN A C 1
ATOM 1626 O O . ASN A 1 212 ? 13.443 21.765 -21.477 1.00 83.06 212 ASN A O 1
ATOM 1630 N N . PRO A 1 213 ? 12.934 23.954 -21.549 1.00 75.19 213 PRO A N 1
ATOM 1631 C CA . PRO A 1 213 ? 12.149 23.952 -20.310 1.00 75.19 213 PRO A CA 1
ATOM 1632 C C . PRO A 1 213 ? 10.956 22.986 -20.341 1.00 75.19 213 PRO A C 1
ATOM 1634 O O . PRO A 1 213 ? 10.443 22.614 -19.291 1.00 75.19 213 PRO A O 1
ATOM 1637 N N . GLN A 1 214 ? 10.536 22.545 -21.527 1.00 72.50 214 GLN A N 1
ATOM 1638 C CA . GLN A 1 214 ? 9.461 21.565 -21.701 1.00 72.50 214 GLN A CA 1
ATOM 1639 C C . GLN A 1 214 ? 9.886 20.157 -21.245 1.00 72.50 214 GLN A C 1
ATOM 1641 O O . GLN A 1 214 ? 9.083 19.428 -20.672 1.00 72.50 214 GLN A O 1
ATOM 1646 N N . LEU A 1 215 ? 11.176 19.813 -21.375 1.00 66.19 215 LEU A N 1
ATOM 1647 C CA . LEU A 1 215 ? 11.742 18.558 -20.859 1.00 66.19 215 LEU A CA 1
ATOM 1648 C C . LEU A 1 215 ? 11.916 18.574 -19.330 1.00 66.19 215 LEU A C 1
ATOM 1650 O O . LEU A 1 215 ? 11.985 17.517 -18.704 1.00 66.19 215 LEU A O 1
ATOM 1654 N N . ALA A 1 216 ? 11.969 19.757 -18.706 1.00 61.66 216 ALA A N 1
ATOM 1655 C CA . ALA A 1 216 ? 12.157 19.889 -17.260 1.00 61.66 216 ALA A CA 1
ATOM 1656 C C . ALA A 1 216 ? 10.930 19.433 -16.441 1.00 61.66 216 ALA A C 1
ATOM 1658 O O . ALA A 1 216 ? 11.053 19.184 -15.243 1.00 61.66 216 ALA A O 1
ATOM 1659 N N . VAL A 1 217 ? 9.762 19.286 -17.078 1.00 55.38 217 VAL A N 1
ATOM 1660 C CA . VAL A 1 217 ? 8.476 19.034 -16.402 1.00 55.38 217 VAL A CA 1
ATOM 1661 C C . VAL A 1 217 ? 8.253 17.555 -16.050 1.00 55.38 217 VAL A C 1
ATOM 1663 O O . VAL A 1 217 ? 7.373 17.240 -15.259 1.00 55.38 217 VAL A O 1
ATOM 1666 N N . MET A 1 218 ? 9.075 16.621 -16.537 1.00 54.53 218 MET A N 1
ATOM 1667 C CA . MET A 1 218 ? 8.872 15.193 -16.235 1.00 54.53 218 MET A CA 1
ATOM 1668 C C . MET A 1 218 ? 9.615 14.666 -14.998 1.00 54.53 218 MET A C 1
ATOM 1670 O O . MET A 1 218 ? 9.416 13.516 -14.613 1.00 54.53 218 MET A O 1
ATOM 1674 N N . ASN A 1 219 ? 10.419 15.495 -14.326 1.00 48.78 219 ASN A N 1
ATOM 1675 C CA . ASN A 1 219 ? 11.181 15.099 -13.135 1.00 48.78 219 ASN A CA 1
ATOM 1676 C C . ASN A 1 219 ? 10.555 15.599 -11.822 1.00 48.78 219 ASN A C 1
ATOM 1678 O O . ASN A 1 219 ? 11.268 15.984 -10.895 1.00 48.78 219 ASN A O 1
ATOM 1682 N N . GLU A 1 220 ? 9.226 15.546 -11.684 1.00 54.56 220 GLU A N 1
ATOM 1683 C CA . GLU A 1 220 ? 8.573 15.809 -10.386 1.00 54.56 220 GLU A CA 1
ATOM 1684 C C . GLU A 1 220 ? 9.012 14.818 -9.281 1.00 54.56 220 GLU A C 1
ATOM 1686 O O . GLU A 1 220 ? 8.821 15.078 -8.096 1.00 54.56 220 GLU A O 1
ATOM 1691 N N . GLY A 1 221 ? 9.677 13.710 -9.637 1.00 52.47 221 GLY A N 1
ATOM 1692 C CA . GLY A 1 221 ? 10.229 12.739 -8.687 1.00 52.47 221 GLY A CA 1
ATOM 1693 C C . GLY A 1 221 ? 11.507 13.167 -7.948 1.00 52.47 221 GLY A C 1
ATOM 1694 O O . GLY A 1 221 ? 11.854 12.527 -6.959 1.00 52.47 221 GLY A O 1
ATOM 1695 N N . LEU A 1 222 ? 12.211 14.223 -8.382 1.00 47.25 222 LEU A N 1
ATOM 1696 C CA . LEU A 1 222 ? 13.501 14.632 -7.789 1.00 47.25 222 LEU A CA 1
ATOM 1697 C C . LEU A 1 222 ? 13.375 15.684 -6.674 1.00 47.25 222 LEU A C 1
ATOM 1699 O O . LEU A 1 222 ? 14.307 15.857 -5.896 1.00 47.25 222 LEU A O 1
ATOM 1703 N N . TYR A 1 223 ? 12.218 16.338 -6.546 1.00 46.59 223 TYR A N 1
ATOM 1704 C CA . TYR A 1 223 ? 11.931 17.297 -5.467 1.00 46.59 223 TYR A CA 1
ATOM 1705 C C . TYR A 1 223 ? 11.309 16.652 -4.213 1.00 46.59 223 TYR A C 1
ATOM 1707 O O . TYR A 1 223 ? 10.945 17.359 -3.275 1.00 46.59 223 TYR A O 1
ATOM 1715 N N . ALA A 1 224 ? 11.164 15.323 -4.196 1.00 52.34 224 ALA A N 1
ATOM 1716 C CA . ALA A 1 224 ? 10.542 14.567 -3.105 1.00 52.34 224 ALA A CA 1
ATOM 1717 C C . ALA A 1 224 ? 11.545 13.895 -2.135 1.00 52.34 224 ALA A C 1
ATOM 1719 O O . ALA A 1 224 ? 11.121 13.102 -1.292 1.00 52.34 224 ALA A O 1
ATOM 1720 N N . LEU A 1 225 ? 12.844 14.200 -2.245 1.00 43.81 225 LEU A N 1
ATOM 1721 C CA . LEU A 1 225 ? 13.900 13.820 -1.290 1.00 43.81 225 LEU A CA 1
ATOM 1722 C C . LEU A 1 225 ? 14.334 15.035 -0.463 1.00 43.81 225 LEU A C 1
ATOM 1724 O O . LEU A 1 225 ? 14.597 14.843 0.745 1.00 43.81 225 LEU A O 1
#

Radius of gyration: 32.17 Å; chains: 1; bounding box: 58×81×76 Å